Protein AF-A0A7W8XTP5-F1 (afdb_monomer)

Nearest PDB structures (foldseek):
  4rya-assembly1_A  TM=9.814E-01  e=1.336E-26  Allorhizobium ampelinum S4
  5iai-assembly1_A  TM=8.782E-01  e=2.323E-13  Rhizobium rhizogenes K84
  5ci5-assembly2_B  TM=8.187E-01  e=6.631E-12  Pseudothermotoga lettingae TMO
  6jar-assembly1_A  TM=8.725E-01  e=4.176E-09  Thermus thermophilus HB8
  6h0h-assembly2_B  TM=7.147E-01  e=8.392E-06  Bifidobacterium animalis subsp. lactis Bl-04

InterPro domains:
  IPR006059 Bacterial-type extracellular solute-binding protein [PF01547] (3-186)
  IPR050490 Bacterial solute-binding protein 1 [PTHR43649] (13-185)

Radius of gyration: 19.36 Å; Cα contacts (8 Å, |Δi|>4): 309; chains: 1; bounding box: 48×47×51 Å

Mean predicted aligned error: 6.97 Å

Secondary structure (DSSP, 8-state):
----TTHHHHHHHTT-S---S-S-TT--TTSS-HHHHHHHEETTEE----S----EEEEEEHHHHHHTT----SS--HHHHHHHHHHH-BGGGTBEEEE---S-STTTHHHHHHHHHHHTT--SB-TT--B-TTSHHHHHHHHHHHHHHHHHSPTTGGG--HHHHHHHHHHT-EEEEEEETTHHHHHTSTTT-TTTT-EEEEPPPP-

Foldseek 3Di:
DDDDLVVQQVCVVVVVFDFPPPPDPVDPPVPDDPVSQVSQDDPNTGRDDDPDDWDKWKKFFQVLCVVLVHDDDQADEVVVLLVQQLSQADVVVLAFSEEAFQADDCQWNVVVLQVQLVLLVDDQADPVRHGCCVPPSNVVSVVSVVVSCVRRNGPPRNPDGDVNVLLCVQVRSYGMYIDIPVRVVVQCDPPGHPRNPGIDIHHYHRD

Organism: NCBI:txid1650438

pLDDT: mean 86.96, std 15.51, range [35.53, 98.44]

Solvent-accessible surface area (backbone atoms only — not comparable to full-atom values): 11711 Å² total; per-residue (Å²): 140,87,81,52,68,75,49,30,31,59,35,36,75,68,65,77,43,67,70,58,82,76,78,54,91,89,56,69,76,79,78,48,58,63,74,59,49,55,46,18,35,47,97,92,39,34,37,61,83,82,87,74,81,68,57,64,27,39,38,38,39,48,63,62,30,56,75,69,73,50,80,86,59,78,57,43,44,72,67,57,50,50,57,51,13,64,73,50,41,38,72,93,76,55,25,16,9,35,38,63,54,37,14,85,41,76,86,31,21,47,47,55,46,53,58,52,19,45,41,53,72,31,58,68,50,52,96,84,68,47,75,31,75,86,36,70,30,33,51,50,39,52,48,52,55,51,50,47,40,71,74,18,26,58,84,69,38,63,71,22,26,70,67,52,47,50,47,38,42,34,77,62,32,31,40,25,37,63,42,58,58,61,49,62,69,64,49,61,39,88,91,66,33,85,56,64,88,41,73,55,75,29,50,64,49,61,117

Sequence (207 aa):
MTIGGYEAPIWGRKGLLQSIDDLGDDYDYGDLLAPIKSGLTVDGKLYAIPFYTESSFTLYRKDLFDAAGLKMPDQPTYDQIKEFADKLTDKSKEQYGLCLRGKPGWRENMAFLGTMINTYGGRWFDMDWKPQINSEPWKKAIADYVDLRKKDGPPGVTSNGFNENQALFSTGHCAMWIDATSQPAASTTPSRAKCRTRLRSRALRST

Structure (mmCIF, N/CA/C/O backbone):
data_AF-A0A7W8XTP5-F1
#
_entry.id   AF-A0A7W8XTP5-F1
#
loop_
_atom_site.group_PDB
_atom_site.id
_atom_site.type_symbol
_atom_site.label_atom_id
_atom_site.label_alt_id
_atom_site.label_comp_id
_atom_site.label_asym_id
_atom_site.label_entity_id
_atom_site.label_seq_id
_atom_site.pdbx_PDB_ins_code
_atom_site.Cartn_x
_atom_site.Cartn_y
_atom_site.Cartn_z
_atom_site.occupancy
_atom_site.B_iso_or_equiv
_atom_site.auth_seq_id
_atom_site.auth_comp_id
_atom_site.auth_asym_id
_atom_site.auth_atom_id
_atom_site.pdbx_PDB_model_num
ATOM 1 N N . MET A 1 1 ? 22.126 -12.788 -4.472 1.00 69.50 1 MET A N 1
ATOM 2 C CA . MET A 1 1 ? 21.693 -11.371 -4.445 1.00 69.50 1 MET A CA 1
ATOM 3 C C . MET A 1 1 ? 20.306 -11.297 -5.059 1.00 69.50 1 MET A C 1
ATOM 5 O O . MET A 1 1 ? 20.092 -11.973 -6.054 1.00 69.50 1 MET A O 1
ATOM 9 N N . THR A 1 2 ? 19.376 -10.543 -4.474 1.00 82.88 2 THR A N 1
ATOM 10 C CA . THR A 1 2 ? 18.031 -10.321 -5.034 1.00 82.88 2 THR A CA 1
ATOM 11 C C . THR A 1 2 ? 17.887 -8.862 -5.463 1.00 82.88 2 THR A C 1
ATOM 13 O O . THR A 1 2 ? 18.410 -7.965 -4.804 1.00 82.88 2 THR A O 1
ATOM 16 N N . ILE A 1 3 ? 17.200 -8.629 -6.581 1.00 87.75 3 ILE A N 1
ATOM 17 C CA . ILE A 1 3 ? 16.900 -7.298 -7.129 1.00 87.75 3 ILE A CA 1
ATOM 18 C C . ILE A 1 3 ? 15.404 -7.214 -7.435 1.00 87.75 3 ILE A C 1
ATOM 20 O O . ILE A 1 3 ? 14.747 -8.244 -7.582 1.00 87.75 3 ILE A O 1
ATOM 24 N N . GLY A 1 4 ? 14.839 -6.008 -7.481 1.00 86.25 4 GLY A N 1
ATOM 25 C CA . GLY A 1 4 ? 13.430 -5.827 -7.819 1.00 86.25 4 GLY A CA 1
ATOM 26 C C . GLY A 1 4 ? 13.206 -5.685 -9.322 1.00 86.25 4 GLY A C 1
ATOM 27 O O . GLY A 1 4 ? 14.128 -5.390 -10.084 1.00 86.25 4 GLY A O 1
ATOM 28 N N . GLY A 1 5 ? 11.942 -5.810 -9.735 1.00 88.31 5 GLY A N 1
ATOM 29 C CA . GLY A 1 5 ? 11.524 -5.516 -11.110 1.00 88.31 5 GLY A CA 1
ATOM 30 C C . GLY A 1 5 ? 11.706 -4.047 -11.513 1.00 88.31 5 GLY A C 1
ATOM 31 O O . GLY A 1 5 ? 11.697 -3.739 -12.695 1.00 88.31 5 GLY A O 1
ATOM 32 N N . TYR A 1 6 ? 11.914 -3.144 -10.548 1.00 88.88 6 TYR A N 1
ATOM 33 C CA . TYR A 1 6 ? 12.299 -1.759 -10.820 1.00 88.88 6 TYR A CA 1
ATOM 34 C C . TYR A 1 6 ? 13.772 -1.646 -11.247 1.00 88.88 6 TYR A C 1
ATOM 36 O O . TYR A 1 6 ? 14.090 -0.963 -12.217 1.00 88.88 6 TYR A O 1
ATOM 44 N N . GLU A 1 7 ? 14.683 -2.323 -10.543 1.00 92.44 7 GLU A N 1
ATOM 45 C CA . GLU A 1 7 ? 16.122 -2.254 -10.810 1.00 9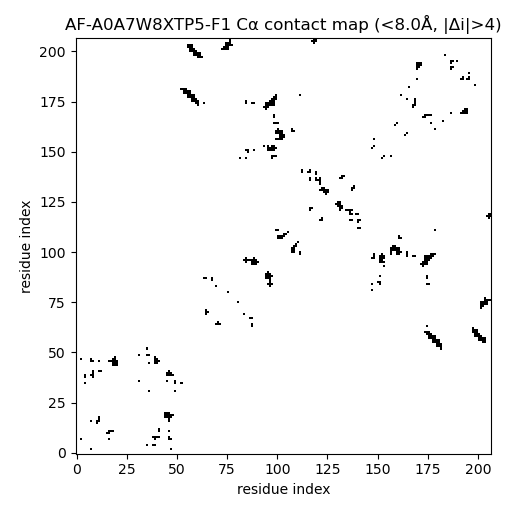2.44 7 GLU A CA 1
ATOM 46 C C . GLU A 1 7 ? 16.532 -3.028 -12.056 1.00 92.44 7 GLU A C 1
ATOM 48 O O . GLU A 1 7 ? 17.329 -2.515 -12.841 1.00 92.44 7 GLU A O 1
ATOM 53 N N . ALA A 1 8 ? 16.005 -4.245 -12.226 1.00 93.31 8 ALA A N 1
ATOM 54 C CA . ALA A 1 8 ? 16.425 -5.175 -13.271 1.00 93.31 8 ALA A CA 1
ATOM 55 C C . ALA A 1 8 ? 16.499 -4.535 -14.672 1.00 93.31 8 ALA A C 1
ATOM 57 O O . ALA A 1 8 ? 17.575 -4.585 -15.276 1.00 93.31 8 ALA A O 1
ATOM 58 N N . PRO A 1 9 ? 15.455 -3.851 -15.184 1.00 93.00 9 PRO A N 1
ATOM 59 C CA . PRO A 1 9 ? 15.530 -3.244 -16.508 1.00 93.00 9 PRO A CA 1
ATOM 60 C C . PRO A 1 9 ? 16.481 -2.038 -16.570 1.00 93.00 9 PRO A C 1
ATOM 62 O O . PRO A 1 9 ? 17.173 -1.833 -17.568 1.00 93.00 9 PRO A O 1
ATOM 65 N N . ILE A 1 10 ? 16.573 -1.237 -15.504 1.00 94.88 10 ILE A N 1
ATOM 66 C CA . ILE A 1 10 ? 17.469 -0.069 -15.465 1.00 94.88 10 ILE A CA 1
ATOM 67 C C . ILE A 1 10 ? 18.930 -0.526 -15.507 1.00 94.88 10 ILE A C 1
ATOM 69 O O . ILE A 1 10 ? 19.746 0.043 -16.233 1.00 94.88 10 ILE A O 1
ATOM 73 N N . TRP A 1 11 ? 19.273 -1.539 -14.715 1.00 95.69 11 TRP A N 1
ATOM 74 C CA . TRP A 1 11 ? 20.631 -2.066 -14.624 1.00 95.69 11 TRP A CA 1
ATOM 75 C C . TRP A 1 11 ? 20.999 -2.890 -15.858 1.00 95.69 11 TRP A C 1
ATOM 77 O O . TRP A 1 11 ? 22.120 -2.749 -16.347 1.00 95.69 11 TRP A O 1
ATOM 87 N N . GLY A 1 12 ? 20.051 -3.653 -16.415 1.00 94.56 12 GLY A N 1
ATOM 88 C CA . GLY A 1 12 ? 20.202 -4.348 -17.695 1.00 94.56 12 GLY A CA 1
ATOM 89 C C . GLY A 1 12 ? 20.537 -3.386 -18.835 1.00 94.56 12 GLY A C 1
ATOM 90 O O . GLY A 1 12 ? 21.551 -3.561 -19.506 1.00 94.56 12 GLY A O 1
ATOM 91 N N . ARG A 1 13 ? 19.785 -2.282 -18.971 1.00 94.56 13 ARG A N 1
ATOM 92 C CA . ARG A 1 13 ? 20.068 -1.232 -19.972 1.00 94.56 13 ARG A CA 1
ATOM 93 C C . ARG A 1 13 ? 21.441 -0.581 -19.793 1.00 94.56 13 ARG A C 1
ATOM 95 O O . ARG A 1 13 ? 22.072 -0.187 -20.767 1.00 94.56 13 ARG A O 1
ATOM 102 N N . LYS A 1 14 ? 21.905 -0.443 -18.548 1.00 95.81 14 LYS A N 1
ATOM 103 C CA . LYS A 1 14 ? 23.228 0.116 -18.226 1.00 95.81 14 LYS A CA 1
ATOM 104 C C . LYS A 1 14 ? 24.376 -0.885 -18.406 1.00 95.81 14 LYS A C 1
ATOM 106 O O . LYS A 1 14 ? 25.519 -0.514 -18.159 1.00 95.81 14 LYS A O 1
ATOM 111 N N . GLY A 1 15 ? 24.094 -2.132 -18.789 1.00 94.75 15 GLY A N 1
ATOM 112 C CA . GLY A 1 15 ? 25.107 -3.181 -18.924 1.00 94.75 15 GLY A CA 1
ATOM 113 C C . GLY A 1 15 ? 25.698 -3.645 -17.590 1.00 94.75 15 GLY A C 1
ATOM 114 O O . GLY A 1 15 ? 26.790 -4.198 -17.565 1.00 94.75 15 GLY A O 1
ATOM 115 N N . LEU A 1 16 ? 24.998 -3.408 -16.475 1.00 95.56 16 LEU A N 1
ATOM 116 C CA . LEU A 1 16 ? 25.447 -3.809 -15.135 1.00 95.56 16 LEU A CA 1
ATOM 117 C C . LEU A 1 16 ? 25.039 -5.245 -14.778 1.00 95.56 16 LEU A C 1
ATOM 119 O O . LEU A 1 16 ? 25.461 -5.762 -13.747 1.00 95.56 16 LEU A O 1
ATOM 123 N N . LEU A 1 17 ? 24.196 -5.868 -15.604 1.00 94.75 17 LEU A N 1
ATOM 124 C CA . LEU A 1 17 ? 23.717 -7.236 -15.442 1.00 94.75 17 LEU A CA 1
ATOM 125 C C . LEU A 1 17 ? 24.049 -8.048 -16.691 1.00 94.75 17 LEU A C 1
ATOM 127 O O . LEU A 1 17 ? 23.931 -7.555 -17.814 1.00 94.75 17 LEU A O 1
ATOM 131 N N . GLN A 1 18 ? 24.421 -9.307 -16.485 1.00 93.38 18 GLN A N 1
ATOM 132 C CA . GLN A 1 18 ? 24.497 -10.284 -17.563 1.00 93.38 18 GLN A CA 1
ATOM 133 C C . GLN A 1 18 ? 23.076 -10.713 -17.953 1.00 93.38 18 GLN A C 1
ATOM 135 O O . GLN A 1 18 ? 22.202 -10.816 -17.091 1.00 93.38 18 GLN A O 1
ATOM 140 N N . SER A 1 19 ? 22.846 -10.946 -19.248 1.00 93.62 19 SER A N 1
ATOM 141 C CA . SER A 1 19 ? 21.618 -11.614 -19.687 1.00 93.62 19 SER A CA 1
ATOM 142 C C . SER A 1 19 ? 21.601 -13.047 -19.157 1.00 93.62 19 SER A C 1
ATOM 144 O O . SER A 1 19 ? 22.640 -13.690 -19.004 1.00 93.62 19 SER A O 1
ATOM 146 N N . ILE A 1 20 ? 20.399 -13.522 -18.876 1.00 91.50 20 ILE A N 1
ATOM 147 C CA . ILE A 1 20 ? 20.111 -14.861 -18.371 1.00 91.50 20 ILE A CA 1
ATOM 148 C C . ILE A 1 20 ? 19.165 -15.607 -19.321 1.00 91.50 20 ILE A C 1
ATOM 150 O O . ILE A 1 20 ? 18.349 -16.420 -18.892 1.00 91.50 20 ILE A O 1
ATOM 154 N N . ASP A 1 21 ? 19.246 -15.301 -20.616 1.00 88.75 21 ASP A N 1
ATOM 155 C CA . ASP A 1 21 ? 18.481 -15.986 -21.667 1.00 88.75 21 ASP A CA 1
ATOM 156 C C . ASP A 1 21 ? 19.005 -17.406 -21.957 1.00 88.75 21 ASP A C 1
ATOM 158 O O . ASP A 1 21 ? 18.416 -18.121 -22.758 1.00 88.75 21 ASP A O 1
ATOM 162 N N . ASP A 1 22 ? 20.096 -17.806 -21.300 1.00 88.12 22 ASP A N 1
ATOM 163 C CA . ASP A 1 22 ? 20.743 -19.108 -21.452 1.00 88.12 22 ASP A CA 1
ATOM 164 C C . ASP A 1 22 ? 21.037 -19.736 -20.078 1.00 88.12 22 ASP A C 1
ATOM 166 O O . ASP A 1 22 ? 22.162 -19.725 -19.578 1.00 88.12 22 ASP A O 1
ATOM 170 N N . LEU A 1 23 ? 19.985 -20.212 -19.410 1.00 88.56 23 LEU A N 1
ATOM 171 C CA . LEU A 1 23 ? 20.076 -20.997 -18.171 1.00 88.56 23 LEU A CA 1
ATOM 172 C C . LEU A 1 23 ? 20.108 -22.511 -18.441 1.00 88.56 23 LEU A C 1
ATOM 174 O O . LEU A 1 23 ? 20.105 -23.294 -17.492 1.00 88.56 23 LEU A O 1
ATOM 178 N N . GLY A 1 24 ? 20.172 -22.910 -19.715 1.00 87.12 24 GLY A N 1
ATOM 179 C CA . GLY A 1 24 ? 20.103 -24.296 -20.169 1.00 87.12 24 GLY A CA 1
ATOM 180 C C . GLY A 1 24 ? 18.682 -24.792 -20.454 1.00 87.12 24 GLY A C 1
ATOM 181 O O . GLY A 1 24 ? 17.688 -24.163 -20.089 1.00 87.12 24 GLY A O 1
ATOM 182 N N . ASP A 1 25 ? 18.612 -25.955 -21.104 1.00 86.25 25 ASP A N 1
ATOM 183 C CA . ASP A 1 25 ? 17.373 -26.549 -21.630 1.00 86.25 25 ASP A CA 1
ATOM 184 C C . ASP A 1 25 ? 16.382 -26.990 -20.540 1.00 86.25 25 ASP A C 1
ATOM 186 O O . ASP A 1 25 ? 15.187 -27.125 -20.800 1.00 86.25 25 ASP A O 1
ATOM 190 N N . ASP A 1 26 ? 16.862 -27.182 -19.309 1.00 89.75 26 ASP A N 1
ATOM 191 C CA . ASP A 1 26 ? 16.033 -27.582 -18.167 1.00 89.75 26 ASP A CA 1
ATOM 192 C C . ASP A 1 26 ? 15.191 -26.421 -17.602 1.00 89.75 26 ASP A C 1
ATOM 194 O O . ASP A 1 26 ? 14.319 -26.638 -16.755 1.00 89.75 26 ASP A O 1
ATOM 198 N N . TYR A 1 27 ? 15.446 -25.179 -18.031 1.00 89.88 27 TYR A N 1
ATOM 199 C CA . TYR A 1 27 ? 14.719 -24.007 -17.554 1.00 89.88 27 TYR A CA 1
ATOM 200 C C . TYR A 1 27 ? 13.573 -23.621 -18.501 1.00 89.88 27 TYR A C 1
ATOM 202 O O . TYR A 1 27 ? 13.786 -23.114 -19.604 1.00 89.88 27 TYR A O 1
ATOM 210 N N . ASP A 1 28 ? 12.329 -23.781 -18.042 1.00 90.94 28 ASP A N 1
ATOM 211 C CA . ASP A 1 28 ? 11.145 -23.404 -18.818 1.00 90.94 28 ASP A CA 1
ATOM 212 C C . ASP A 1 28 ? 10.846 -21.895 -18.721 1.00 90.94 28 ASP A C 1
ATOM 214 O O . ASP A 1 28 ? 10.140 -21.403 -17.837 1.00 90.94 28 ASP A O 1
ATOM 218 N N . TYR A 1 29 ? 11.355 -21.128 -19.685 1.00 88.69 29 TYR A N 1
ATOM 219 C CA . TYR A 1 29 ? 11.045 -19.701 -19.820 1.00 88.69 29 TYR A CA 1
ATOM 220 C C . TYR A 1 29 ? 9.586 -19.402 -20.204 1.00 88.69 29 TYR A C 1
ATOM 222 O O . TYR A 1 29 ? 9.194 -18.225 -20.186 1.00 88.69 29 TYR A O 1
ATOM 230 N N . GLY A 1 30 ? 8.820 -20.406 -20.638 1.00 88.81 30 GLY A N 1
ATOM 231 C CA . GLY A 1 30 ? 7.397 -20.317 -20.963 1.00 88.81 30 GLY A CA 1
ATOM 232 C C . GLY A 1 30 ? 6.501 -20.318 -19.726 1.00 88.81 30 GLY A C 1
ATOM 233 O O . GLY A 1 30 ? 5.432 -19.714 -19.765 1.00 88.81 30 GLY A O 1
ATOM 234 N N . ASP A 1 31 ? 6.971 -20.892 -18.616 1.00 91.25 31 ASP A N 1
ATOM 235 C CA . ASP A 1 31 ? 6.259 -20.911 -17.328 1.00 91.25 31 ASP A CA 1
ATOM 236 C C . ASP A 1 31 ? 6.279 -19.545 -16.608 1.00 91.25 31 ASP A C 1
ATOM 238 O O . ASP A 1 31 ? 5.518 -19.267 -15.679 1.00 91.25 31 ASP A O 1
ATOM 242 N N . LEU A 1 32 ? 7.125 -18.617 -17.064 1.00 90.38 32 LEU A N 1
ATOM 243 C CA . LEU A 1 32 ? 7.151 -17.261 -16.531 1.00 90.38 32 LEU A CA 1
ATOM 244 C C . LEU A 1 32 ? 5.901 -16.471 -16.938 1.00 90.38 32 LEU A C 1
ATOM 246 O O . LEU A 1 32 ? 5.646 -16.239 -18.121 1.00 90.38 32 LEU A O 1
ATOM 250 N N . LEU A 1 33 ? 5.186 -15.929 -15.947 1.00 90.12 33 LEU A N 1
ATOM 251 C CA . LEU A 1 33 ? 4.057 -15.024 -16.179 1.00 90.12 33 LEU A CA 1
ATOM 252 C C . LEU A 1 33 ? 4.460 -13.861 -17.100 1.00 90.12 33 LEU A C 1
ATOM 254 O O . LEU A 1 33 ? 5.359 -13.079 -16.776 1.00 90.12 33 LEU A O 1
ATOM 258 N N . ALA A 1 34 ? 3.750 -13.707 -18.221 1.00 91.81 34 ALA A N 1
ATOM 259 C CA . ALA A 1 34 ? 4.127 -12.778 -19.287 1.00 91.81 34 ALA A CA 1
ATOM 260 C C . ALA A 1 34 ? 4.375 -11.321 -18.827 1.00 91.81 34 ALA A C 1
ATOM 262 O O . ALA A 1 34 ? 5.400 -10.759 -19.222 1.00 91.81 34 ALA A O 1
ATOM 263 N N . PRO A 1 35 ? 3.542 -10.703 -17.958 1.00 89.50 35 PRO A N 1
ATOM 264 C CA . PRO A 1 35 ? 3.800 -9.340 -17.479 1.00 89.50 35 PRO A CA 1
ATOM 265 C C . PRO A 1 35 ? 5.097 -9.223 -16.670 1.00 89.50 35 PRO A C 1
ATOM 267 O O . PRO A 1 35 ? 5.797 -8.217 -16.745 1.00 89.50 35 PRO A O 1
ATOM 270 N N . ILE A 1 36 ? 5.430 -10.269 -15.912 1.00 90.38 36 ILE A N 1
ATOM 271 C CA . ILE A 1 36 ? 6.625 -10.320 -15.070 1.00 90.38 36 ILE A CA 1
ATOM 272 C C . ILE A 1 36 ? 7.854 -10.485 -15.949 1.00 90.38 36 ILE A C 1
ATOM 274 O O . ILE A 1 36 ? 8.785 -9.694 -15.839 1.00 90.38 36 ILE A O 1
ATOM 278 N N . LYS A 1 37 ? 7.824 -11.453 -16.872 1.00 92.19 37 LYS A N 1
ATOM 279 C CA . LYS A 1 37 ? 8.895 -11.664 -17.850 1.00 92.19 37 LYS A CA 1
ATOM 280 C C . LYS A 1 37 ? 9.183 -10.376 -18.620 1.00 92.19 37 LYS A C 1
ATOM 282 O O . LYS A 1 37 ? 10.317 -9.918 -18.632 1.00 92.19 37 LYS A O 1
ATOM 287 N N . SER A 1 38 ? 8.142 -9.732 -19.154 1.00 92.31 38 SER A N 1
ATOM 288 C CA . SER A 1 38 ? 8.279 -8.469 -19.885 1.00 92.31 38 SER A CA 1
ATOM 289 C C . SER A 1 38 ? 8.902 -7.351 -19.046 1.00 92.31 38 SER A C 1
ATOM 291 O O . SER A 1 38 ? 9.669 -6.564 -19.588 1.00 92.31 38 SER A O 1
ATOM 293 N N . GLY A 1 39 ? 8.589 -7.257 -17.750 1.00 91.25 39 GLY A N 1
ATOM 294 C CA . GLY A 1 39 ? 9.168 -6.242 -16.862 1.00 91.25 39 GLY A CA 1
ATOM 295 C C . GLY A 1 39 ? 10.651 -6.462 -16.541 1.00 91.25 39 GLY A C 1
ATOM 296 O O . GLY A 1 39 ? 11.337 -5.527 -16.134 1.00 91.25 39 GLY A O 1
ATOM 297 N N . LEU A 1 40 ? 11.154 -7.683 -16.733 1.00 94.31 40 LEU A N 1
ATOM 298 C CA . LEU A 1 40 ? 12.548 -8.069 -16.495 1.00 94.31 40 LEU A CA 1
ATOM 299 C C . LEU A 1 40 ? 13.370 -8.150 -17.795 1.00 94.31 40 LEU A C 1
ATOM 301 O O . LEU A 1 40 ? 14.576 -8.404 -17.743 1.00 94.31 40 LEU A O 1
ATOM 305 N N . THR A 1 41 ? 12.729 -7.931 -18.946 1.00 93.81 41 THR A N 1
ATOM 306 C CA . THR A 1 41 ? 13.338 -7.967 -20.277 1.00 93.81 41 THR A CA 1
ATOM 307 C C . THR A 1 41 ? 13.618 -6.555 -20.791 1.00 93.81 41 THR A C 1
ATOM 309 O O . THR A 1 41 ? 12.757 -5.679 -20.749 1.00 93.81 41 THR A O 1
ATOM 312 N N . VAL A 1 42 ? 14.817 -6.335 -21.332 1.00 94.69 42 VAL A N 1
ATOM 313 C CA . VAL A 1 42 ? 15.206 -5.089 -22.011 1.00 94.69 42 VAL A CA 1
ATOM 314 C C . VAL A 1 42 ? 15.845 -5.438 -23.342 1.00 94.69 42 VAL A C 1
ATOM 316 O O . VAL A 1 42 ? 16.713 -6.301 -23.398 1.00 94.69 42 VAL A O 1
ATOM 319 N N . ASP A 1 43 ? 15.391 -4.787 -24.414 1.00 92.50 43 ASP A N 1
ATOM 320 C CA . ASP A 1 43 ? 15.903 -4.986 -25.776 1.00 92.50 43 ASP A CA 1
ATOM 321 C C . ASP A 1 43 ? 15.955 -6.473 -26.184 1.00 92.50 43 ASP A C 1
ATOM 323 O O . ASP A 1 43 ? 16.914 -6.955 -26.782 1.00 92.50 43 ASP A O 1
ATOM 327 N N . GLY A 1 44 ? 14.907 -7.217 -25.807 1.00 92.25 44 GLY A N 1
ATOM 328 C CA . GLY A 1 44 ? 14.755 -8.645 -26.096 1.00 92.25 44 GLY A CA 1
ATOM 329 C C . GLY A 1 44 ? 15.534 -9.590 -25.178 1.00 92.25 44 GLY A C 1
ATOM 330 O O . GLY A 1 44 ? 15.398 -10.797 -25.343 1.00 92.25 44 GLY A O 1
ATOM 331 N N . LYS A 1 45 ? 16.300 -9.074 -24.208 1.00 94.81 45 LYS A N 1
ATOM 332 C CA . LYS A 1 45 ? 17.120 -9.875 -23.290 1.00 94.81 45 LYS A CA 1
ATOM 333 C C . LYS A 1 45 ? 16.575 -9.880 -21.871 1.00 94.81 45 LYS A C 1
ATOM 335 O O . LYS A 1 45 ? 16.277 -8.813 -21.328 1.00 94.81 45 LYS A O 1
ATOM 340 N N . LEU A 1 46 ? 16.447 -11.049 -21.254 1.00 94.44 46 LEU A N 1
ATOM 341 C CA . LEU A 1 46 ? 16.044 -11.192 -19.855 1.00 94.44 46 LEU A CA 1
ATOM 342 C C . LEU A 1 46 ? 17.243 -10.953 -18.930 1.00 94.44 46 LEU A C 1
ATOM 344 O O . LEU A 1 46 ? 18.312 -11.526 -19.125 1.00 94.44 46 LEU A O 1
ATOM 348 N N . TYR A 1 47 ? 17.064 -10.122 -17.900 1.00 95.38 47 TYR A N 1
ATOM 349 C CA . TYR A 1 47 ? 18.144 -9.737 -16.975 1.00 95.38 47 TYR A CA 1
ATOM 350 C C . TYR A 1 47 ? 17.945 -10.213 -15.528 1.00 95.38 47 TYR A C 1
ATOM 352 O O . TYR A 1 47 ? 18.817 -10.003 -14.686 1.00 95.38 47 TYR A O 1
ATOM 360 N N . ALA A 1 48 ? 16.809 -10.840 -15.212 1.00 93.62 48 ALA A N 1
ATOM 361 C CA . ALA A 1 48 ? 16.547 -11.424 -13.897 1.00 93.62 48 ALA A CA 1
ATOM 362 C C . ALA A 1 48 ? 15.486 -12.533 -13.961 1.00 93.62 48 ALA A C 1
ATOM 364 O O . ALA A 1 48 ? 14.530 -12.429 -14.730 1.00 93.62 48 ALA A O 1
ATOM 365 N N . ILE A 1 49 ? 15.640 -13.571 -13.131 1.00 91.81 49 ILE A N 1
ATOM 366 C CA . ILE A 1 49 ? 14.611 -14.596 -12.916 1.00 91.81 49 ILE A CA 1
ATOM 367 C C . ILE A 1 49 ? 13.725 -14.175 -11.743 1.00 91.81 49 ILE A C 1
ATOM 369 O O . ILE A 1 49 ? 14.250 -13.840 -10.673 1.00 91.81 49 ILE A O 1
ATOM 373 N N . PRO A 1 50 ? 12.391 -14.191 -11.899 1.00 89.19 50 PRO A N 1
ATOM 374 C CA . PRO A 1 50 ? 11.495 -13.886 -10.798 1.00 89.19 50 PRO A CA 1
ATOM 375 C C . PRO A 1 50 ? 11.525 -15.010 -9.753 1.00 89.19 50 PRO A C 1
ATOM 377 O O . PRO A 1 50 ? 11.055 -16.113 -10.000 1.00 89.19 50 PRO A O 1
ATOM 380 N N . PHE A 1 51 ? 12.047 -14.713 -8.560 1.00 87.44 51 PHE A N 1
ATOM 381 C CA . PHE A 1 51 ? 12.019 -15.643 -7.422 1.00 87.44 51 PHE A CA 1
ATOM 382 C C . PHE A 1 51 ? 10.625 -15.728 -6.775 1.00 87.44 51 PHE A C 1
ATOM 384 O O . PHE A 1 51 ? 10.147 -16.804 -6.432 1.00 87.44 51 PHE A O 1
ATOM 391 N N . TYR A 1 52 ? 9.954 -14.586 -6.629 1.00 84.50 52 TYR A N 1
ATOM 392 C CA . TYR A 1 52 ? 8.527 -14.490 -6.336 1.00 84.50 52 TYR A CA 1
ATOM 393 C C . TYR A 1 52 ? 7.992 -13.184 -6.918 1.00 84.50 52 TYR A C 1
ATOM 395 O O . TYR A 1 52 ? 8.755 -12.278 -7.263 1.00 84.50 52 TYR A O 1
ATOM 403 N N . THR A 1 53 ? 6.671 -13.081 -7.011 1.00 80.19 53 THR A N 1
ATOM 404 C CA . THR A 1 53 ? 5.986 -11.855 -7.418 1.00 80.19 53 THR A CA 1
ATOM 405 C C . THR A 1 53 ? 4.850 -11.567 -6.456 1.00 80.19 53 THR A C 1
ATOM 407 O O . THR A 1 53 ? 4.330 -12.468 -5.795 1.00 80.19 53 THR A O 1
ATOM 410 N N . GLU A 1 54 ? 4.491 -10.298 -6.339 1.00 82.31 54 GLU A N 1
ATOM 411 C CA . GLU A 1 54 ? 3.408 -9.868 -5.473 1.00 82.31 54 GLU A CA 1
ATOM 412 C C . GLU A 1 54 ? 2.587 -8.768 -6.137 1.00 82.31 54 GLU A C 1
ATOM 414 O O . GLU A 1 54 ? 3.078 -7.996 -6.959 1.00 82.31 54 GLU A O 1
ATOM 419 N N . SER A 1 55 ? 1.313 -8.726 -5.769 1.00 83.50 55 SER A N 1
ATOM 420 C CA . SER A 1 55 ? 0.422 -7.594 -5.991 1.00 83.50 55 SER A CA 1
ATOM 421 C C . SER A 1 55 ? 0.042 -7.005 -4.629 1.00 83.50 55 SER A C 1
ATOM 423 O O . SER A 1 55 ? 0.709 -7.277 -3.630 1.00 83.50 55 SER A O 1
ATOM 425 N N . SER A 1 56 ? -1.041 -6.236 -4.553 1.00 82.62 56 SER A N 1
ATOM 426 C CA . SER A 1 56 ? -1.592 -5.737 -3.293 1.00 82.62 56 SER A CA 1
ATOM 427 C C . SER A 1 56 ? -3.044 -6.162 -3.106 1.00 82.62 56 SER A C 1
ATOM 429 O O . SER A 1 56 ? -3.831 -6.208 -4.050 1.00 82.62 56 SER A O 1
ATOM 431 N N . PHE A 1 57 ? -3.407 -6.475 -1.869 1.00 85.88 57 PHE A N 1
ATOM 432 C CA . PHE A 1 57 ? -4.743 -6.928 -1.485 1.00 85.88 57 PHE A CA 1
ATOM 433 C C . PHE A 1 57 ? -5.129 -6.420 -0.089 1.00 85.88 57 PHE A C 1
ATOM 435 O O . PHE A 1 57 ? -4.285 -5.950 0.672 1.00 85.88 57 PHE A O 1
ATOM 442 N N . THR A 1 58 ? -6.403 -6.541 0.270 1.00 89.19 58 THR A N 1
ATOM 443 C CA . THR A 1 58 ? -6.867 -6.334 1.646 1.00 89.19 58 THR A CA 1
ATOM 444 C C . THR A 1 58 ? -6.945 -7.677 2.356 1.00 89.19 58 THR A C 1
ATOM 446 O O . THR A 1 58 ? -7.774 -8.520 2.003 1.00 89.19 58 THR A O 1
ATOM 449 N N . LEU A 1 59 ? -6.115 -7.865 3.378 1.00 90.94 59 LEU A N 1
ATOM 450 C CA . LEU A 1 59 ? -6.258 -8.910 4.388 1.00 90.94 59 LEU A CA 1
ATOM 451 C C . LEU A 1 59 ? -7.204 -8.431 5.482 1.00 90.94 59 LEU A C 1
ATOM 453 O O . LEU A 1 59 ? -7.119 -7.284 5.915 1.00 90.94 59 LEU A O 1
ATOM 457 N N . TYR A 1 60 ? -8.072 -9.316 5.969 1.00 92.81 60 TYR A N 1
ATOM 458 C CA . TYR A 1 60 ? -8.963 -8.989 7.080 1.00 92.81 60 TYR A CA 1
ATOM 459 C C . TYR A 1 60 ? -9.239 -10.179 8.003 1.00 92.81 60 TYR A C 1
ATOM 461 O O . TYR A 1 60 ? -9.152 -11.347 7.605 1.00 92.81 60 TYR A O 1
ATOM 469 N N . ARG A 1 61 ? -9.596 -9.864 9.250 1.00 92.75 61 ARG A N 1
ATOM 470 C CA . ARG A 1 61 ? -10.007 -10.805 10.297 1.00 92.75 61 ARG A CA 1
ATOM 471 C C . ARG A 1 61 ? -11.498 -11.116 10.193 1.00 92.75 61 ARG A C 1
ATOM 473 O O . ARG A 1 61 ? -12.331 -10.336 10.650 1.00 92.75 61 ARG A O 1
ATOM 480 N N . LYS A 1 62 ? -11.836 -12.276 9.616 1.00 90.12 62 LYS A N 1
ATOM 481 C CA . LYS A 1 62 ? -13.238 -12.712 9.447 1.00 90.12 62 LYS A CA 1
ATOM 482 C C . LYS A 1 62 ? -14.033 -12.705 10.749 1.00 90.12 62 LYS A C 1
ATOM 484 O O . LYS A 1 62 ? -15.182 -12.312 10.744 1.00 90.12 62 LYS A O 1
ATOM 489 N N . ASP A 1 63 ? -13.420 -13.088 11.858 1.00 88.25 63 ASP A N 1
ATOM 490 C CA . ASP A 1 63 ? -14.090 -13.131 13.153 1.00 88.25 63 ASP A CA 1
ATOM 491 C C . ASP A 1 63 ? -14.423 -11.772 13.745 1.00 88.25 63 ASP A C 1
ATOM 493 O O . ASP A 1 63 ? -15.469 -11.637 14.369 1.00 88.25 63 ASP A O 1
ATOM 497 N N . LEU A 1 64 ? -13.560 -10.776 13.546 1.00 94.00 64 LEU A N 1
ATOM 498 C CA . LEU A 1 64 ? -13.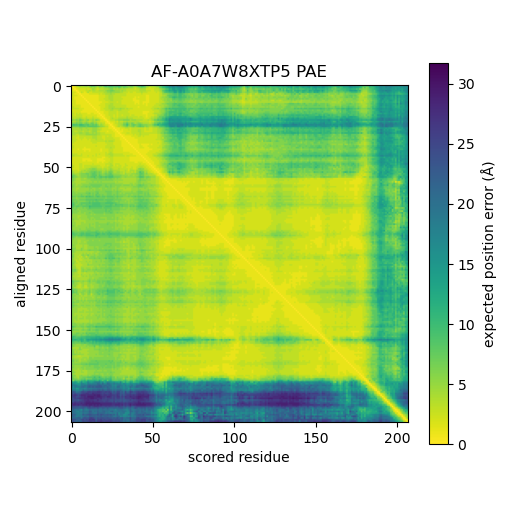877 -9.409 13.949 1.00 94.00 64 LEU A CA 1
ATOM 499 C C . LEU A 1 64 ? -15.007 -8.848 13.080 1.00 94.00 64 LEU A C 1
ATOM 501 O O . LEU A 1 64 ? -15.910 -8.197 13.595 1.00 94.00 64 LEU A O 1
ATOM 505 N N . PHE A 1 65 ? -15.000 -9.173 11.784 1.00 95.69 65 PHE A N 1
ATOM 506 C CA . PHE A 1 65 ? -16.098 -8.840 10.879 1.00 95.69 65 PHE A CA 1
ATOM 507 C C . PHE A 1 65 ? -17.410 -9.511 11.304 1.00 95.69 65 PHE A C 1
ATOM 509 O O . PHE A 1 65 ? -18.405 -8.817 11.478 1.00 95.69 65 PHE A O 1
ATOM 516 N N . ASP A 1 66 ? -17.407 -10.824 11.539 1.00 94.50 66 ASP A N 1
ATOM 517 C CA . ASP A 1 66 ? -18.593 -11.587 11.938 1.00 94.50 66 ASP A CA 1
ATOM 518 C C . ASP A 1 66 ? -19.151 -11.088 13.283 1.00 94.50 66 ASP A C 1
ATOM 520 O O . ASP A 1 66 ? -20.356 -10.871 13.405 1.00 94.50 66 ASP A O 1
ATOM 524 N N . ALA A 1 67 ? -18.284 -10.830 14.272 1.00 94.31 67 ALA A N 1
ATOM 525 C CA . ALA A 1 67 ? -18.681 -10.292 15.576 1.00 94.31 67 ALA A CA 1
ATOM 526 C C . ALA A 1 67 ? -19.287 -8.881 15.485 1.00 94.31 67 ALA A C 1
ATOM 528 O O . ALA A 1 67 ? -20.172 -8.542 16.266 1.00 94.31 67 ALA A O 1
ATOM 529 N N . ALA A 1 68 ? -18.835 -8.072 14.524 1.00 96.25 68 ALA A N 1
ATOM 530 C CA . ALA A 1 68 ? -19.369 -6.740 14.251 1.00 96.25 68 ALA A CA 1
ATOM 531 C C . ALA A 1 68 ? -20.536 -6.739 13.240 1.00 96.25 68 ALA A C 1
ATOM 533 O O . ALA A 1 68 ? -21.036 -5.671 12.885 1.00 96.25 68 ALA A O 1
ATOM 534 N N . GLY A 1 69 ? -20.963 -7.907 12.739 1.00 96.69 69 GLY A N 1
ATOM 535 C CA . GLY A 1 69 ? -22.003 -8.018 11.710 1.00 96.69 69 GLY A CA 1
ATOM 536 C C . GLY A 1 69 ? -21.607 -7.426 10.348 1.00 96.69 69 GLY A C 1
ATOM 537 O O . GLY A 1 69 ? -22.474 -7.044 9.562 1.00 96.69 69 GLY A O 1
ATOM 538 N N . LEU A 1 70 ? -20.308 -7.321 10.063 1.00 96.56 70 LEU A N 1
ATOM 539 C CA . LEU A 1 70 ? -19.754 -6.751 8.835 1.00 96.56 70 LEU A CA 1
ATOM 540 C C . LEU A 1 70 ? -19.498 -7.823 7.775 1.00 96.56 70 LEU A C 1
ATOM 542 O O . LEU A 1 70 ? -19.137 -8.959 8.073 1.00 96.56 70 LEU A O 1
ATOM 546 N N . LYS A 1 71 ? -19.607 -7.437 6.501 1.00 95.00 71 LYS A N 1
ATOM 547 C CA . LYS A 1 71 ? -19.247 -8.283 5.356 1.00 95.00 71 LYS A CA 1
ATOM 548 C C . LYS A 1 71 ? -18.303 -7.531 4.427 1.00 95.00 71 LYS A C 1
ATOM 550 O O . LYS A 1 71 ? -18.653 -6.473 3.917 1.00 95.00 71 LYS A O 1
ATOM 555 N N . MET A 1 72 ? -17.125 -8.107 4.187 1.00 92.56 72 MET A N 1
ATOM 556 C CA . MET A 1 72 ? -16.169 -7.580 3.213 1.00 92.56 72 MET A CA 1
ATOM 557 C C . MET A 1 72 ? -16.653 -7.903 1.785 1.00 92.56 72 MET A C 1
ATOM 559 O O . MET A 1 72 ? -16.795 -9.092 1.469 1.00 92.56 72 MET A O 1
ATOM 563 N N . PRO A 1 73 ? -16.891 -6.902 0.917 1.00 92.81 73 PRO A N 1
ATOM 564 C CA . PRO A 1 73 ? -17.246 -7.140 -0.480 1.00 92.81 73 PRO A CA 1
ATOM 565 C C . PRO A 1 73 ? -16.071 -7.741 -1.265 1.00 92.81 73 PRO A C 1
ATOM 567 O O . PRO A 1 73 ? -14.924 -7.719 -0.819 1.00 92.81 73 PRO A O 1
ATOM 570 N N . ASP A 1 74 ? -16.343 -8.274 -2.458 1.00 87.31 74 ASP A N 1
ATOM 571 C CA . ASP A 1 74 ? -15.302 -8.873 -3.306 1.00 87.31 74 ASP A CA 1
ATOM 572 C C . ASP A 1 74 ? -14.246 -7.857 -3.767 1.00 87.31 74 ASP A C 1
ATOM 574 O O . ASP A 1 74 ? -13.092 -8.223 -3.991 1.00 87.31 74 ASP A O 1
ATOM 578 N N . GLN A 1 75 ? -14.644 -6.590 -3.896 1.00 85.56 75 GLN A N 1
ATOM 579 C CA . GLN A 1 75 ? -13.817 -5.480 -4.364 1.00 85.56 75 GLN A CA 1
ATOM 580 C C . GLN A 1 75 ? -14.116 -4.235 -3.511 1.00 85.56 75 GLN A C 1
ATOM 582 O O . GLN A 1 75 ? -14.939 -3.413 -3.915 1.00 85.56 75 GLN A O 1
ATOM 587 N N . PRO A 1 76 ? -13.529 -4.119 -2.304 1.00 90.38 76 PRO A N 1
ATOM 588 C CA . PRO A 1 76 ? -13.810 -3.004 -1.405 1.00 90.38 76 PRO A CA 1
ATOM 589 C C . PRO A 1 76 ? -13.247 -1.682 -1.931 1.00 90.38 76 PRO A C 1
ATOM 591 O O . PRO A 1 76 ? -12.163 -1.649 -2.522 1.00 90.38 76 PRO A O 1
ATOM 594 N N . THR A 1 77 ? -13.964 -0.590 -1.662 1.00 91.00 77 THR A N 1
ATOM 595 C CA . THR A 1 77 ? -13.464 0.782 -1.840 1.00 91.00 77 THR A CA 1
ATOM 596 C C . THR A 1 77 ? -12.722 1.252 -0.589 1.00 91.00 77 THR A C 1
ATOM 598 O O . THR A 1 77 ? -12.935 0.729 0.507 1.00 91.00 77 THR A O 1
ATOM 601 N N . TYR A 1 78 ? -11.871 2.275 -0.716 1.00 90.75 78 TYR A N 1
ATOM 602 C CA . TYR A 1 78 ? -11.211 2.870 0.451 1.00 90.75 78 TYR A CA 1
ATOM 603 C C . TYR A 1 78 ? -12.205 3.448 1.465 1.00 90.75 78 TYR A C 1
ATOM 605 O O . TYR A 1 78 ? -11.932 3.384 2.659 1.00 90.75 78 TYR A O 1
ATOM 613 N N . ASP A 1 79 ? -13.363 3.941 1.026 1.00 92.50 79 ASP A N 1
ATOM 614 C CA . ASP A 1 79 ? -14.392 4.443 1.940 1.00 92.50 79 ASP A CA 1
ATOM 615 C C . ASP A 1 79 ? -15.019 3.315 2.766 1.00 92.50 79 ASP A C 1
ATOM 617 O O . ASP A 1 79 ? -15.137 3.438 3.982 1.00 92.50 79 ASP A O 1
ATOM 621 N N . GLN A 1 80 ? -15.286 2.157 2.155 1.00 95.12 80 GLN A N 1
ATOM 622 C CA . GLN A 1 80 ? -15.714 0.969 2.902 1.00 95.12 80 GLN A CA 1
ATOM 623 C C . GLN A 1 80 ? -14.635 0.500 3.883 1.00 95.12 80 GLN A C 1
ATOM 625 O O . GLN A 1 80 ? -14.946 0.129 5.011 1.00 95.12 80 GLN A O 1
ATOM 630 N N . ILE A 1 81 ? -13.357 0.548 3.485 1.00 95.38 81 ILE A N 1
ATOM 631 C CA . ILE A 1 81 ? -12.250 0.234 4.396 1.00 95.38 81 ILE A CA 1
ATOM 632 C C . ILE A 1 81 ? -12.220 1.203 5.584 1.00 95.38 81 ILE A C 1
ATOM 634 O O . ILE A 1 81 ? -12.033 0.738 6.705 1.00 95.38 81 ILE A O 1
ATOM 638 N N . LYS A 1 82 ? -12.435 2.509 5.380 1.00 95.44 82 LYS A N 1
ATOM 639 C CA . LYS A 1 82 ? -12.528 3.492 6.477 1.00 95.44 82 LYS A CA 1
ATOM 640 C C . LYS A 1 82 ? -13.662 3.143 7.438 1.00 95.44 82 LYS A C 1
ATOM 642 O O . LYS A 1 82 ? -13.431 3.034 8.637 1.00 95.44 82 LYS A O 1
ATOM 647 N N . GLU A 1 83 ? -14.857 2.874 6.918 1.00 97.50 83 GLU A N 1
ATOM 648 C CA . GLU A 1 83 ? -16.014 2.506 7.745 1.00 97.50 83 GLU A CA 1
ATOM 649 C C . GLU A 1 83 ? -15.791 1.216 8.544 1.00 97.50 83 GLU A C 1
ATOM 651 O O . GLU A 1 83 ? -16.205 1.105 9.701 1.00 97.50 83 GLU A O 1
ATOM 656 N N . PHE A 1 84 ? -15.155 0.214 7.935 1.00 98.12 84 PHE A N 1
ATOM 657 C CA . PHE A 1 84 ? -14.819 -1.024 8.630 1.00 98.12 84 PHE A CA 1
ATOM 658 C C . PHE A 1 84 ? -13.729 -0.799 9.676 1.00 98.12 84 PHE A C 1
ATOM 660 O O . PHE A 1 84 ? -13.815 -1.379 10.754 1.00 98.12 84 PHE A O 1
ATOM 667 N N . ALA A 1 85 ? -12.729 0.036 9.388 1.00 98.06 85 ALA A N 1
ATOM 668 C CA . ALA A 1 85 ? -11.654 0.342 10.324 1.00 98.06 85 ALA A CA 1
ATOM 669 C C . ALA A 1 85 ? -12.229 1.005 11.579 1.00 98.06 85 ALA A C 1
ATOM 671 O O . ALA A 1 85 ? -12.030 0.484 12.673 1.00 98.06 85 ALA A O 1
ATOM 672 N N . ASP A 1 86 ? -13.057 2.034 11.396 1.00 97.81 86 ASP A N 1
ATOM 673 C CA . ASP A 1 86 ? -13.750 2.751 12.469 1.00 97.81 86 ASP A CA 1
ATOM 674 C C . ASP A 1 86 ? -14.511 1.814 13.415 1.00 97.81 86 ASP A C 1
ATOM 676 O O . ASP A 1 86 ? -14.440 1.942 14.636 1.00 97.81 86 ASP A O 1
ATOM 680 N N . LYS A 1 87 ? -15.258 0.856 12.852 1.00 98.12 87 LYS A N 1
ATOM 681 C CA . LYS A 1 87 ? -16.079 -0.089 13.628 1.00 98.12 87 LYS A CA 1
ATOM 682 C C . LYS A 1 87 ? -15.262 -1.168 14.330 1.00 98.12 87 LYS A C 1
ATOM 684 O O . LYS A 1 87 ? -15.744 -1.762 15.291 1.00 98.12 87 LYS A O 1
ATOM 689 N N . LEU A 1 88 ? -14.072 -1.468 13.820 1.00 97.75 88 LEU A N 1
ATOM 690 C CA . LEU A 1 88 ? -13.222 -2.548 14.313 1.00 97.75 88 LEU A CA 1
ATOM 691 C C . LEU A 1 88 ? -12.071 -2.048 15.187 1.00 97.75 88 LEU A C 1
ATOM 693 O O . LEU A 1 88 ? -11.353 -2.870 15.754 1.00 97.75 88 LEU A O 1
ATOM 697 N N . THR A 1 89 ? -11.888 -0.739 15.333 1.00 98.44 89 THR A N 1
ATOM 698 C CA . THR A 1 89 ? -10.908 -0.170 16.257 1.00 98.44 89 THR A CA 1
ATOM 699 C C . THR A 1 89 ? -11.403 -0.252 17.701 1.00 98.44 89 THR A C 1
ATOM 701 O O . THR A 1 89 ? -12.434 0.304 18.063 1.00 98.44 89 THR A O 1
ATOM 704 N N . ASP A 1 90 ? -10.608 -0.886 18.559 1.00 97.38 90 ASP A N 1
ATOM 705 C CA . ASP A 1 90 ? -10.747 -0.866 20.015 1.00 97.38 90 ASP A CA 1
ATOM 706 C C . ASP A 1 90 ? -9.348 -0.729 20.637 1.00 97.38 90 ASP A C 1
ATOM 708 O O . ASP A 1 90 ? -8.687 -1.705 21.006 1.00 97.38 90 ASP A O 1
ATOM 712 N N . LYS A 1 91 ? -8.877 0.521 20.744 1.00 95.12 91 LYS A N 1
ATOM 713 C CA . LYS A 1 91 ? -7.537 0.835 21.270 1.00 95.12 91 LYS A CA 1
ATOM 714 C C . LYS A 1 91 ? -7.345 0.406 22.729 1.00 95.12 91 LYS A C 1
ATOM 716 O O . LYS A 1 91 ? -6.206 0.203 23.133 1.00 95.12 91 LYS A O 1
ATOM 721 N N . SER A 1 92 ? -8.421 0.220 23.502 1.00 95.62 92 SER A N 1
ATOM 722 C CA . SER A 1 92 ? -8.336 -0.264 24.891 1.00 95.62 92 SER A CA 1
ATOM 723 C C . SER A 1 92 ? -7.882 -1.725 24.984 1.00 95.62 92 SER A C 1
ATOM 725 O O . SER A 1 92 ? -7.312 -2.133 25.993 1.00 95.62 92 SER A O 1
ATOM 727 N N . LYS A 1 93 ? -8.094 -2.495 23.910 1.00 95.38 93 LYS A N 1
ATOM 728 C CA . LYS A 1 93 ? -7.646 -3.886 23.758 1.00 95.38 93 LYS A CA 1
ATOM 729 C C . LYS A 1 93 ? -6.460 -4.023 22.807 1.00 95.38 93 LYS A C 1
ATOM 731 O O . LYS A 1 93 ? -6.177 -5.127 22.348 1.00 95.38 93 LYS A O 1
ATOM 736 N N . GLU A 1 94 ? -5.821 -2.906 22.457 1.00 95.81 94 GLU A N 1
ATOM 737 C CA . GLU A 1 94 ? -4.785 -2.855 21.423 1.00 95.81 94 GLU A CA 1
ATOM 738 C C . GLU A 1 94 ? -5.252 -3.484 20.095 1.00 95.81 94 GLU A C 1
ATOM 740 O O . GLU A 1 94 ? -4.486 -4.160 19.410 1.00 95.81 94 GLU A O 1
ATOM 745 N N . GLN A 1 95 ? -6.530 -3.296 19.746 1.00 96.69 95 GLN A N 1
ATOM 746 C CA . GLN A 1 95 ? -7.111 -3.727 18.479 1.00 96.69 95 GLN A CA 1
ATOM 747 C C . GLN A 1 95 ? -7.232 -2.518 17.550 1.00 96.69 95 GLN A C 1
ATOM 749 O O . GLN A 1 95 ? -7.995 -1.587 17.801 1.00 96.69 95 GLN A O 1
ATOM 754 N N . TYR A 1 96 ? -6.483 -2.540 16.458 1.00 97.69 96 TYR A N 1
ATOM 755 C CA . TYR A 1 96 ? -6.420 -1.470 15.470 1.00 97.69 96 TYR A CA 1
ATOM 756 C C . TYR A 1 96 ? -7.218 -1.877 14.231 1.00 97.69 96 TYR A C 1
ATOM 758 O O . TYR A 1 96 ? -7.012 -2.966 13.683 1.00 97.69 96 TYR A O 1
ATOM 766 N N . GLY A 1 97 ? -8.142 -1.022 13.792 1.00 97.00 97 GLY A N 1
ATOM 767 C CA . GLY A 1 97 ? -9.016 -1.294 12.653 1.00 97.00 97 GLY A CA 1
ATOM 768 C C . GLY A 1 97 ? -8.251 -1.468 11.341 1.00 97.00 97 GLY A C 1
ATOM 769 O O . GLY A 1 97 ? -8.617 -2.316 10.525 1.00 97.00 97 GLY A O 1
ATOM 770 N N . LEU A 1 98 ? -7.159 -0.718 11.154 1.00 96.75 98 LEU A N 1
ATOM 771 C CA . LEU A 1 98 ? -6.359 -0.750 9.931 1.00 96.75 98 LEU A CA 1
ATOM 772 C C . LEU A 1 98 ? -4.873 -0.508 10.209 1.00 96.75 98 LEU A C 1
ATOM 774 O O . LEU A 1 98 ? -4.497 0.511 10.781 1.00 96.75 98 LEU A O 1
ATOM 778 N N . CYS A 1 99 ? -4.005 -1.389 9.718 1.00 95.12 99 CYS A N 1
ATOM 779 C CA . CYS A 1 99 ? -2.555 -1.196 9.780 1.00 95.12 99 CYS A CA 1
ATOM 780 C C . CYS A 1 99 ? -2.008 -0.976 8.374 1.00 95.12 99 CYS A C 1
ATOM 782 O O . CYS A 1 99 ? -2.341 -1.723 7.459 1.00 95.12 99 CYS A O 1
ATOM 784 N N . LEU A 1 100 ? -1.198 0.067 8.193 1.00 95.06 100 LEU A N 1
ATOM 785 C CA . LEU A 1 100 ? -0.628 0.473 6.907 1.00 95.06 100 LEU A CA 1
ATOM 786 C C . LEU A 1 100 ? 0.854 0.796 7.091 1.00 95.06 100 LEU A C 1
ATOM 788 O O . LEU A 1 100 ? 1.274 1.241 8.165 1.00 95.06 100 LEU A O 1
ATOM 792 N N . ARG A 1 101 ? 1.647 0.649 6.026 1.00 95.12 101 ARG A N 1
ATOM 793 C CA . ARG A 1 101 ? 3.060 1.048 6.046 1.00 95.12 101 ARG A CA 1
ATOM 794 C C . ARG A 1 101 ? 3.184 2.543 6.330 1.00 95.12 101 ARG A C 1
ATOM 796 O O . ARG A 1 101 ? 2.542 3.360 5.669 1.00 95.12 101 ARG A O 1
ATOM 803 N N . GLY A 1 102 ? 4.018 2.907 7.298 1.00 94.44 102 GLY A N 1
ATOM 804 C CA . GLY A 1 102 ? 4.336 4.292 7.654 1.00 94.44 102 GLY A CA 1
ATOM 805 C C . GLY A 1 102 ? 5.825 4.595 7.744 1.00 94.44 102 GLY A C 1
ATOM 806 O O . GLY A 1 102 ? 6.186 5.773 7.753 1.00 94.44 102 GLY A O 1
ATOM 807 N N . LYS A 1 103 ? 6.676 3.564 7.746 1.00 95.19 103 LYS A N 1
ATOM 808 C CA . LYS A 1 103 ? 8.131 3.700 7.698 1.00 95.19 103 LYS A CA 1
ATOM 809 C C . LYS A 1 103 ? 8.581 4.472 6.449 1.00 95.19 103 LYS A C 1
ATOM 811 O O . LYS A 1 103 ? 8.229 4.058 5.344 1.00 95.19 103 LYS A O 1
ATOM 816 N N . PRO A 1 104 ? 9.334 5.582 6.587 1.00 94.56 104 PRO A N 1
ATOM 817 C CA . PRO A 1 104 ? 9.832 6.331 5.440 1.00 94.56 104 PRO A CA 1
ATOM 818 C C . PRO A 1 104 ? 10.760 5.482 4.572 1.00 94.56 104 PRO A C 1
ATOM 820 O O . PRO A 1 104 ? 11.766 4.954 5.044 1.00 94.56 104 PRO A O 1
ATOM 823 N N . GLY A 1 105 ? 10.437 5.368 3.289 1.00 93.12 105 GLY A N 1
ATOM 824 C CA . GLY A 1 105 ? 11.272 4.668 2.324 1.00 93.12 105 GLY A CA 1
ATOM 825 C C . GLY A 1 105 ? 10.548 4.449 1.007 1.00 93.12 105 GLY A C 1
ATOM 826 O O . GLY A 1 105 ? 9.339 4.223 0.974 1.00 93.12 105 GLY A O 1
ATOM 827 N N . TRP A 1 106 ? 11.296 4.476 -0.095 1.00 89.75 106 TRP A N 1
ATOM 828 C CA . TRP A 1 106 ? 10.714 4.326 -1.429 1.00 89.75 106 TRP A CA 1
ATOM 829 C C . TRP A 1 106 ? 10.024 2.958 -1.625 1.00 89.75 106 TRP A C 1
ATOM 831 O O . TRP A 1 106 ? 8.991 2.888 -2.282 1.00 89.75 106 TRP A O 1
ATOM 841 N N . ARG A 1 107 ? 10.540 1.895 -0.981 1.00 86.75 107 ARG A N 1
ATOM 842 C CA . ARG A 1 107 ? 9.923 0.550 -0.907 1.00 86.75 107 ARG A CA 1
ATOM 843 C C . ARG A 1 107 ? 8.968 0.350 0.274 1.00 86.75 107 ARG A C 1
ATOM 845 O O . ARG A 1 107 ? 8.411 -0.731 0.423 1.00 86.75 107 ARG A O 1
ATOM 852 N N . GLU A 1 108 ? 8.821 1.343 1.143 1.00 91.81 108 GLU A N 1
ATOM 853 C CA . GLU A 1 108 ? 8.053 1.236 2.386 1.00 91.81 108 GLU A CA 1
ATOM 854 C C . GLU A 1 108 ? 6.751 2.031 2.255 1.00 91.81 108 GLU A C 1
ATOM 856 O O . GLU A 1 108 ? 5.876 1.648 1.474 1.00 91.81 108 GLU A O 1
ATOM 861 N N . ASN A 1 109 ? 6.604 3.147 2.973 1.00 93.25 109 ASN A N 1
ATOM 862 C CA . ASN A 1 109 ? 5.403 3.973 2.903 1.00 93.25 109 ASN A CA 1
ATOM 863 C C . ASN A 1 109 ? 5.095 4.457 1.480 1.00 93.25 109 ASN A C 1
ATOM 865 O O . ASN A 1 109 ? 3.924 4.511 1.120 1.00 93.25 109 ASN A O 1
ATOM 869 N N . MET A 1 110 ? 6.104 4.777 0.663 1.00 94.19 110 MET A N 1
ATOM 870 C CA . MET A 1 110 ? 5.875 5.300 -0.688 1.00 94.19 110 MET A CA 1
ATOM 871 C C . MET A 1 110 ? 5.391 4.234 -1.670 1.00 94.19 110 MET A C 1
ATOM 873 O O . MET A 1 110 ? 4.645 4.575 -2.586 1.00 94.19 110 MET A O 1
ATOM 877 N N . ALA A 1 111 ? 5.737 2.960 -1.462 1.00 91.44 111 ALA A N 1
ATOM 878 C CA . ALA A 1 11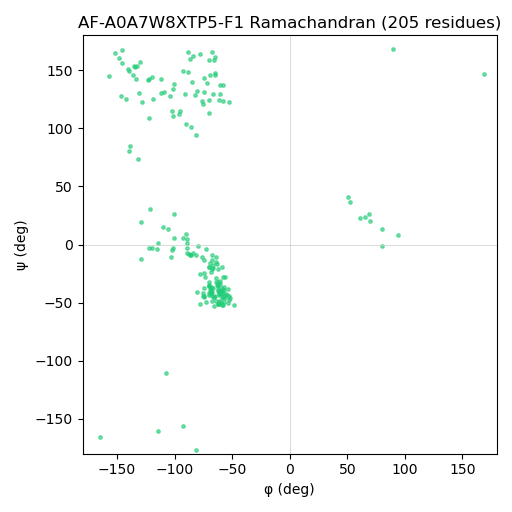1 ? 5.191 1.864 -2.260 1.00 91.44 111 ALA A CA 1
ATOM 879 C C . ALA A 1 111 ? 3.680 1.714 -2.013 1.00 91.44 111 ALA A C 1
ATOM 881 O O . ALA A 1 111 ? 2.896 1.646 -2.960 1.00 91.44 111 ALA A O 1
ATOM 882 N N . PHE A 1 112 ? 3.257 1.765 -0.745 1.00 92.88 112 PHE A N 1
ATOM 883 C CA . PHE A 1 112 ? 1.837 1.780 -0.390 1.00 92.88 112 PHE A CA 1
ATOM 884 C C . PHE A 1 112 ? 1.142 3.062 -0.878 1.00 92.88 112 PHE A C 1
ATOM 886 O O . PHE A 1 112 ? 0.152 2.990 -1.603 1.00 92.88 112 PHE A O 1
ATOM 893 N N . LEU A 1 113 ? 1.681 4.237 -0.539 1.00 94.19 113 LEU A N 1
ATOM 894 C CA . LEU A 1 113 ? 1.084 5.526 -0.889 1.00 94.19 113 LEU A CA 1
ATOM 895 C C . LEU A 1 113 ? 0.937 5.705 -2.395 1.00 94.19 113 LEU A C 1
ATOM 897 O O . LEU A 1 113 ? -0.099 6.191 -2.825 1.00 94.19 113 LEU A O 1
ATOM 901 N N . GLY A 1 114 ? 1.917 5.288 -3.199 1.00 93.12 114 GLY A N 1
ATOM 902 C CA . GLY A 1 114 ? 1.820 5.372 -4.656 1.00 93.12 114 GLY A CA 1
ATOM 903 C C . GLY A 1 114 ? 0.608 4.614 -5.201 1.00 93.12 114 GLY A C 1
ATOM 904 O O . GLY A 1 114 ? -0.140 5.158 -6.009 1.00 93.12 114 GLY A O 1
ATOM 905 N N . THR A 1 115 ? 0.366 3.390 -4.719 1.00 91.44 115 THR A N 1
ATOM 906 C CA . THR A 1 115 ? -0.811 2.610 -5.141 1.00 91.44 115 THR A CA 1
ATOM 907 C C . THR A 1 115 ? -2.117 3.226 -4.649 1.00 91.44 115 THR A C 1
ATOM 909 O O . THR A 1 115 ? -3.058 3.324 -5.431 1.00 91.44 115 THR A O 1
ATOM 912 N N . MET A 1 116 ? -2.158 3.723 -3.409 1.00 93.62 116 MET A N 1
ATOM 913 C CA . MET A 1 116 ? -3.317 4.446 -2.882 1.00 93.62 116 MET A CA 1
ATOM 914 C C . MET A 1 116 ? -3.598 5.710 -3.700 1.00 93.62 116 MET A C 1
ATOM 916 O O . MET A 1 116 ? -4.711 5.904 -4.150 1.00 93.62 116 MET A O 1
ATOM 920 N N . ILE A 1 117 ? -2.602 6.545 -3.983 1.00 95.69 117 ILE A N 1
ATOM 921 C CA . ILE A 1 117 ? -2.766 7.776 -4.774 1.00 95.69 117 ILE A CA 1
ATOM 922 C C . ILE A 1 117 ? -3.353 7.481 -6.160 1.00 95.69 117 ILE A C 1
ATOM 924 O O . ILE A 1 117 ? -4.219 8.223 -6.627 1.00 95.69 117 ILE A O 1
ATOM 928 N N . ASN A 1 118 ? -2.942 6.381 -6.797 1.00 93.50 118 ASN A N 1
ATOM 929 C CA . ASN A 1 118 ? -3.490 5.973 -8.090 1.00 93.50 118 ASN A CA 1
ATOM 930 C C . ASN A 1 118 ? -4.999 5.670 -8.013 1.00 93.50 118 ASN A C 1
ATOM 932 O O . ASN A 1 118 ? -5.722 5.994 -8.953 1.00 93.50 118 ASN A O 1
ATOM 936 N N . THR A 1 119 ? -5.508 5.110 -6.905 1.00 91.25 119 THR A N 1
ATOM 937 C CA . THR A 1 119 ? -6.956 4.841 -6.753 1.00 91.25 119 THR A CA 1
ATOM 938 C C . THR A 1 119 ? -7.793 6.109 -6.586 1.00 91.25 119 THR A C 1
ATOM 940 O O . THR A 1 119 ? -8.994 6.075 -6.858 1.00 91.25 119 THR A O 1
ATOM 943 N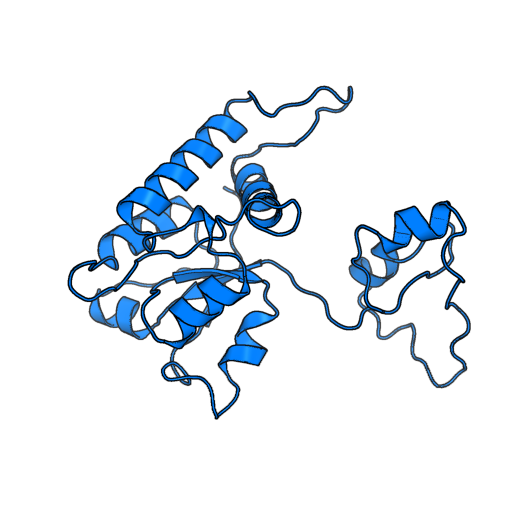 N . TYR A 1 120 ? -7.156 7.223 -6.207 1.00 93.88 120 TYR A N 1
ATOM 944 C CA . TYR A 1 120 ? -7.739 8.569 -6.152 1.00 93.88 120 TYR A CA 1
ATOM 945 C C . TYR A 1 120 ? -7.590 9.320 -7.491 1.00 93.88 120 TYR A C 1
ATOM 947 O O . TYR A 1 120 ? -7.933 10.499 -7.579 1.00 93.88 120 TYR A O 1
ATOM 955 N N . GLY A 1 121 ? -7.057 8.668 -8.534 1.00 94.75 121 GLY A N 1
ATOM 956 C CA . GLY A 1 121 ? -6.799 9.270 -9.848 1.00 94.75 121 GLY A CA 1
ATOM 957 C C . GLY A 1 121 ? -5.519 10.111 -9.912 1.00 94.75 121 GLY A C 1
ATOM 958 O O . GLY A 1 121 ? -5.319 10.881 -10.856 1.00 94.75 121 GLY A O 1
ATOM 959 N N . GLY A 1 122 ? -4.656 10.001 -8.901 1.00 95.75 122 GLY A N 1
ATOM 960 C CA . GLY A 1 122 ? -3.373 10.686 -8.855 1.00 95.75 122 GLY A CA 1
ATOM 961 C C . GLY A 1 122 ? -2.313 10.012 -9.720 1.00 95.75 122 GLY A C 1
ATOM 962 O O . GLY A 1 122 ? -2.437 8.866 -10.139 1.00 95.75 122 GLY A O 1
ATOM 963 N N . ARG A 1 123 ? -1.245 10.760 -9.992 1.00 96.50 123 ARG A N 1
ATOM 964 C CA . ARG A 1 123 ? -0.064 10.305 -10.737 1.00 96.50 123 ARG A CA 1
ATOM 965 C C . ARG A 1 123 ? 1.169 11.029 -10.211 1.00 96.50 123 ARG A C 1
ATOM 967 O O . ARG A 1 123 ? 1.029 12.077 -9.591 1.00 96.50 123 ARG A O 1
ATOM 974 N N . TRP A 1 124 ? 2.367 10.508 -10.449 1.00 95.88 124 TRP A N 1
ATOM 975 C CA . TRP A 1 124 ? 3.605 11.178 -10.022 1.00 95.88 124 TRP A CA 1
ATOM 976 C C . TRP A 1 124 ? 3.958 12.380 -10.899 1.00 95.88 124 TRP A C 1
ATOM 978 O O . TRP A 1 124 ? 4.288 13.448 -10.384 1.00 95.88 124 TRP A O 1
ATOM 988 N N . PHE A 1 125 ? 3.836 12.207 -12.213 1.00 97.44 125 PHE A N 1
ATOM 989 C CA . PHE A 1 125 ? 4.145 13.209 -13.227 1.00 97.44 125 PHE A CA 1
ATOM 990 C C . PHE A 1 125 ? 3.023 13.261 -14.267 1.00 97.44 125 PHE A C 1
ATOM 992 O O . PHE A 1 125 ? 2.321 12.267 -14.477 1.00 97.44 125 PHE A O 1
ATOM 999 N N . ASP A 1 126 ? 2.835 14.414 -14.901 1.00 95.62 126 ASP A N 1
ATOM 1000 C CA . ASP A 1 126 ? 2.070 14.502 -16.146 1.00 95.62 126 ASP A CA 1
ATOM 1001 C C . ASP A 1 126 ? 2.931 14.098 -17.360 1.00 95.62 126 ASP A C 1
ATOM 1003 O O . ASP A 1 126 ? 4.079 13.672 -17.215 1.00 95.62 126 ASP A O 1
ATOM 1007 N N . MET A 1 127 ? 2.366 14.197 -18.568 1.00 95.62 127 MET A N 1
ATOM 1008 C CA . MET A 1 127 ? 3.065 13.825 -19.807 1.00 95.62 127 MET A CA 1
ATOM 1009 C C . MET A 1 127 ? 4.210 14.785 -20.169 1.00 95.62 127 MET A C 1
ATOM 1011 O O . MET A 1 127 ? 5.075 14.412 -20.958 1.00 95.62 127 MET A O 1
ATOM 1015 N N . ASP A 1 128 ? 4.252 15.973 -19.558 1.00 97.25 128 ASP A N 1
ATOM 1016 C CA . ASP A 1 128 ? 5.342 16.945 -19.691 1.00 97.25 128 ASP A CA 1
ATOM 1017 C C . ASP A 1 128 ? 6.438 16.723 -18.632 1.00 97.25 128 ASP A C 1
ATOM 1019 O O . ASP A 1 128 ? 7.312 17.574 -18.458 1.00 97.25 128 ASP A O 1
ATOM 1023 N N . TRP A 1 129 ? 6.383 15.615 -17.882 1.00 96.31 129 TRP A N 1
ATOM 1024 C CA . TRP A 1 129 ? 7.266 15.333 -16.747 1.00 96.31 129 TRP A CA 1
ATOM 1025 C C . TRP A 1 129 ? 7.177 16.353 -15.600 1.00 96.31 129 TRP A C 1
ATOM 1027 O O . TRP A 1 129 ? 8.089 16.446 -14.773 1.00 96.31 129 TRP A O 1
ATOM 1037 N N . LYS A 1 130 ? 6.071 17.097 -15.476 1.00 97.75 130 LYS A N 1
ATOM 1038 C CA . LYS A 1 130 ? 5.870 18.014 -14.345 1.00 97.75 130 LYS A CA 1
ATOM 1039 C C . LYS A 1 130 ? 5.339 17.243 -13.134 1.00 97.75 130 LYS A C 1
ATOM 1041 O O . LYS A 1 130 ? 4.336 16.530 -13.268 1.00 97.75 130 LYS A O 1
ATOM 1046 N N . PRO A 1 131 ? 5.959 17.381 -11.945 1.00 97.94 131 PRO A N 1
ATOM 1047 C CA . PRO A 1 131 ? 5.493 16.718 -10.730 1.00 97.94 131 PRO A CA 1
ATOM 1048 C C . PRO A 1 131 ? 4.052 17.103 -10.382 1.00 97.94 131 PRO A C 1
ATOM 1050 O O . PRO A 1 131 ? 3.701 18.278 -10.411 1.00 97.94 131 PRO A O 1
ATOM 1053 N N . GLN A 1 132 ? 3.240 16.124 -9.987 1.00 97.81 132 GLN A N 1
ATOM 1054 C CA . GLN A 1 132 ? 1.817 16.312 -9.658 1.00 97.81 132 GLN A CA 1
ATOM 1055 C C . GLN A 1 132 ? 1.521 16.150 -8.157 1.00 97.81 132 GLN A C 1
ATOM 1057 O O . GLN A 1 132 ? 0.367 16.001 -7.755 1.00 97.81 132 GLN A O 1
ATOM 1062 N N . ILE A 1 133 ? 2.551 16.177 -7.308 1.00 96.62 133 ILE A N 1
ATOM 1063 C CA . ILE A 1 133 ? 2.455 15.889 -5.864 1.00 96.62 133 ILE A CA 1
ATOM 1064 C C . ILE A 1 133 ? 1.570 16.873 -5.077 1.00 96.62 133 ILE A C 1
ATOM 1066 O O . ILE A 1 133 ? 1.167 16.589 -3.954 1.00 96.62 133 ILE A O 1
ATOM 1070 N N . ASN A 1 134 ? 1.268 18.034 -5.659 1.00 96.50 134 ASN A N 1
ATOM 1071 C CA . ASN A 1 134 ? 0.395 19.072 -5.107 1.00 96.50 134 ASN A CA 1
ATOM 1072 C C . ASN A 1 134 ? -1.023 19.059 -5.712 1.00 96.50 134 ASN A C 1
ATOM 1074 O O . ASN A 1 134 ? -1.812 19.963 -5.427 1.00 96.50 134 ASN A O 1
ATOM 1078 N N . SER A 1 135 ? -1.348 18.074 -6.550 1.00 97.62 135 SER A N 1
ATOM 1079 C CA . SER A 1 135 ? -2.674 17.926 -7.153 1.00 97.62 135 SER A CA 1
ATOM 1080 C C . SER A 1 135 ? -3.733 17.503 -6.127 1.00 97.62 135 SER A C 1
ATOM 1082 O O . SER A 1 135 ? -3.426 16.944 -5.071 1.00 97.62 135 SER A O 1
ATOM 1084 N N . GLU A 1 136 ? -5.005 17.748 -6.441 1.00 97.94 136 GLU A N 1
ATOM 1085 C CA . GLU A 1 136 ? -6.125 17.381 -5.564 1.00 97.94 136 GLU A CA 1
ATOM 1086 C C . GLU A 1 136 ? -6.191 15.878 -5.228 1.00 97.94 136 GLU A C 1
ATOM 1088 O O . GLU A 1 136 ? -6.380 15.558 -4.052 1.00 97.94 136 GLU A O 1
ATOM 1093 N N . PRO A 1 137 ? -5.963 14.937 -6.171 1.00 96.88 137 PRO A N 1
ATOM 1094 C CA . PRO A 1 137 ? -5.863 13.514 -5.842 1.00 96.88 137 PRO A CA 1
ATOM 1095 C C . PRO A 1 137 ? -4.805 13.190 -4.782 1.00 96.88 137 PRO A C 1
ATOM 1097 O O . PRO A 1 137 ? -5.074 12.421 -3.861 1.00 96.88 137 PRO A O 1
ATOM 1100 N N . TRP A 1 138 ? -3.620 13.806 -4.876 1.00 97.50 138 TRP A N 1
ATOM 1101 C CA . TRP A 1 138 ? -2.551 13.619 -3.891 1.00 97.50 138 TRP A CA 1
ATOM 1102 C C . TRP A 1 138 ? -2.962 14.133 -2.517 1.00 97.50 138 TRP A C 1
ATOM 1104 O O . TRP A 1 138 ? -2.822 13.414 -1.528 1.00 97.50 138 TRP A O 1
ATOM 1114 N N . LYS A 1 139 ? -3.504 15.353 -2.444 1.00 97.81 139 LYS A N 1
ATOM 1115 C CA . LYS A 1 139 ? -3.951 15.938 -1.173 1.00 97.81 139 LYS A CA 1
ATOM 1116 C C . LYS A 1 139 ? -5.011 15.073 -0.497 1.00 97.81 139 LYS A C 1
ATOM 1118 O O . LYS A 1 139 ? -4.883 14.806 0.693 1.00 97.81 139 LYS A O 1
ATOM 1123 N N . LYS A 1 140 ? -6.012 14.604 -1.251 1.00 96.19 140 LYS A N 1
ATOM 1124 C CA . LYS A 1 140 ? -7.086 13.741 -0.731 1.00 96.19 140 LYS A CA 1
ATOM 1125 C C . LYS A 1 140 ? -6.544 12.412 -0.212 1.00 96.19 140 LYS A C 1
ATOM 1127 O O . LYS A 1 140 ? -6.791 12.072 0.939 1.00 96.19 140 LYS A O 1
ATOM 1132 N N . ALA A 1 141 ? -5.740 11.713 -1.015 1.00 95.94 141 ALA A N 1
ATOM 1133 C CA . ALA A 1 141 ? -5.166 10.430 -0.618 1.00 95.94 141 ALA A CA 1
ATOM 1134 C C . ALA A 1 141 ? -4.279 10.551 0.633 1.00 95.94 141 ALA A C 1
ATOM 1136 O O . ALA A 1 141 ? -4.364 9.721 1.538 1.00 95.94 141 ALA A O 1
ATOM 1137 N N . ILE A 1 142 ? -3.446 11.596 0.713 1.00 96.62 142 ILE A N 1
ATOM 1138 C CA . ILE A 1 142 ? -2.578 11.836 1.873 1.00 96.62 142 ILE A CA 1
ATOM 1139 C C . ILE A 1 142 ? -3.390 12.220 3.112 1.00 96.62 142 ILE A C 1
ATOM 1141 O O . ILE A 1 142 ? -3.077 11.725 4.195 1.00 96.62 142 ILE A O 1
ATOM 1145 N N . ALA A 1 143 ? -4.418 13.063 2.972 1.00 96.31 143 ALA A N 1
ATOM 1146 C CA . ALA A 1 143 ? -5.306 13.420 4.076 1.00 96.31 143 ALA A CA 1
ATOM 1147 C C . ALA A 1 143 ? -5.988 12.171 4.648 1.00 96.31 143 ALA A C 1
ATOM 1149 O O . ALA A 1 143 ? -5.819 11.870 5.828 1.00 96.31 143 ALA A O 1
ATOM 1150 N N . ASP A 1 144 ? -6.617 11.369 3.788 1.00 95.00 144 ASP A N 1
ATOM 1151 C CA . ASP A 1 144 ? -7.279 10.128 4.191 1.00 95.00 144 ASP A CA 1
ATOM 1152 C C . ASP A 1 144 ? -6.316 9.130 4.839 1.00 95.00 144 ASP A C 1
ATOM 1154 O O . ASP A 1 144 ? -6.630 8.521 5.860 1.00 95.00 144 ASP A O 1
ATOM 1158 N N . TYR A 1 145 ? -5.110 8.978 4.289 1.00 95.62 145 TYR A N 1
ATOM 1159 C CA . TYR A 1 145 ? -4.067 8.136 4.872 1.00 95.62 145 TYR A CA 1
ATOM 1160 C C . TYR A 1 145 ? -3.612 8.613 6.257 1.00 95.62 145 TYR A C 1
ATOM 1162 O O . TYR A 1 145 ? -3.306 7.802 7.136 1.00 95.62 145 TYR A O 1
ATOM 1170 N N . VAL A 1 146 ? -3.509 9.925 6.468 1.00 94.56 146 VAL A N 1
ATOM 1171 C CA . VAL A 1 146 ? -3.150 10.495 7.770 1.00 94.56 146 VAL A CA 1
ATOM 1172 C C . VAL A 1 146 ? -4.287 10.300 8.770 1.00 94.56 146 VAL A C 1
ATOM 1174 O O . VAL A 1 146 ? -4.016 9.888 9.900 1.00 94.56 146 VAL A O 1
ATOM 1177 N N . ASP A 1 147 ? -5.528 10.541 8.360 1.00 94.56 147 ASP A N 1
ATOM 1178 C CA . ASP A 1 147 ? -6.704 10.449 9.223 1.00 94.56 147 ASP A CA 1
ATOM 1179 C C . ASP A 1 147 ? -6.975 9.007 9.655 1.00 94.56 147 ASP A C 1
ATOM 1181 O O . ASP A 1 147 ? -7.044 8.739 10.857 1.00 94.56 147 ASP A O 1
ATOM 1185 N N . LEU A 1 148 ? -6.978 8.061 8.709 1.00 93.56 148 LEU A N 1
ATOM 1186 C CA . LEU A 1 148 ? -7.080 6.622 8.981 1.00 93.56 148 LEU A CA 1
ATOM 1187 C C . LEU A 1 14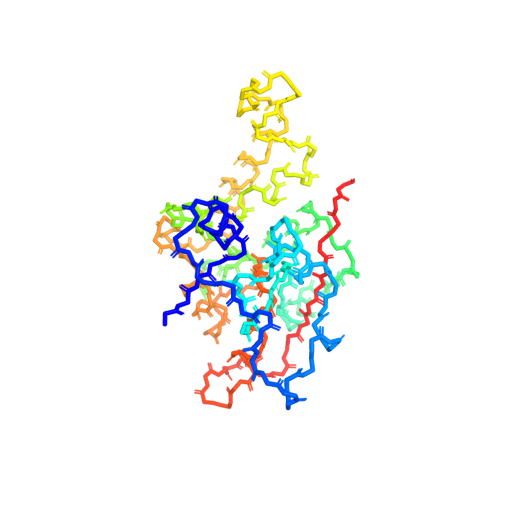8 ? -6.040 6.156 9.997 1.00 93.56 148 LEU A C 1
ATOM 1189 O O . LEU A 1 148 ? -6.352 5.457 10.955 1.00 93.56 148 LEU A O 1
ATOM 1193 N N . ARG A 1 149 ? -4.777 6.551 9.817 1.00 91.25 149 ARG A N 1
ATOM 1194 C CA . ARG A 1 149 ? -3.706 6.094 10.711 1.00 91.25 149 ARG A CA 1
ATOM 1195 C C . ARG A 1 149 ? -3.798 6.701 12.100 1.00 91.25 149 ARG A C 1
ATOM 1197 O O . ARG A 1 149 ? -3.473 6.026 13.070 1.00 91.25 149 ARG A O 1
ATOM 1204 N N . LYS A 1 150 ? -4.227 7.958 12.218 1.00 92.81 150 LYS A N 1
ATOM 1205 C CA . LYS A 1 150 ? -4.447 8.591 13.525 1.00 92.81 150 LYS A CA 1
ATOM 1206 C C . LYS A 1 150 ? -5.616 7.938 14.259 1.00 92.81 150 LYS A C 1
ATOM 1208 O O . LYS A 1 150 ? -5.524 7.669 15.461 1.00 92.81 150 LYS A O 1
ATOM 1213 N N . LYS A 1 151 ? -6.711 7.692 13.542 1.00 95.50 151 LYS A N 1
ATOM 1214 C CA . LYS A 1 151 ? -7.959 7.201 14.120 1.00 95.50 151 LYS A CA 1
ATOM 1215 C C . LYS A 1 151 ? -7.903 5.707 14.425 1.00 95.50 151 LYS A C 1
ATOM 1217 O O . LYS A 1 151 ? -8.084 5.343 15.583 1.00 95.50 151 LYS A O 1
ATOM 1222 N N . ASP A 1 152 ? -7.500 4.892 13.456 1.00 97.56 152 ASP A N 1
ATOM 1223 C CA . ASP A 1 152 ? -7.656 3.429 13.479 1.00 97.56 152 ASP A CA 1
ATOM 1224 C C . ASP A 1 152 ? -6.345 2.649 13.401 1.00 97.56 152 ASP A C 1
ATOM 1226 O O . ASP A 1 152 ? -6.346 1.419 13.462 1.00 97.56 152 ASP A O 1
ATOM 1230 N N . GLY A 1 153 ? -5.225 3.359 13.263 1.00 95.56 153 GLY A N 1
ATOM 1231 C CA . GLY A 1 153 ? -3.898 2.768 13.184 1.00 95.56 153 GLY A CA 1
ATOM 1232 C C . GLY A 1 153 ? -3.258 2.452 14.541 1.00 95.56 153 GLY A C 1
ATOM 1233 O O . GLY A 1 153 ? -3.650 3.010 15.574 1.00 95.56 153 GLY A O 1
ATOM 1234 N N . PRO A 1 154 ? -2.230 1.582 14.537 1.00 94.69 154 PRO A N 1
ATOM 1235 C CA . PRO A 1 154 ? -1.381 1.332 15.699 1.00 94.69 154 PRO A CA 1
ATOM 1236 C C . PRO A 1 154 ? -0.559 2.577 16.081 1.00 94.69 154 PRO A C 1
ATOM 1238 O O . PRO A 1 154 ? -0.317 3.441 15.237 1.00 94.69 154 PRO A O 1
ATOM 1241 N N . PRO A 1 155 ? -0.059 2.692 17.324 1.00 91.12 155 PRO A N 1
ATOM 1242 C CA . PRO A 1 155 ? 0.915 3.722 17.676 1.00 91.12 155 PRO A CA 1
ATOM 1243 C C . PRO A 1 155 ? 2.249 3.513 16.934 1.00 91.12 155 PRO A C 1
ATOM 1245 O O . PRO A 1 155 ? 2.549 2.428 16.437 1.00 91.12 155 PRO A O 1
ATOM 1248 N N . GLY A 1 156 ? 3.077 4.563 16.858 1.00 86.75 156 GLY A N 1
ATOM 1249 C CA . GLY A 1 156 ? 4.442 4.458 16.318 1.00 86.75 156 GLY A CA 1
ATOM 1250 C C . GLY A 1 156 ? 4.532 4.190 14.809 1.00 86.75 156 GLY A C 1
ATOM 1251 O O . GLY A 1 156 ? 5.522 3.635 14.343 1.00 86.75 156 GLY A O 1
ATOM 1252 N N . VAL A 1 157 ? 3.523 4.586 14.025 1.00 78.81 157 VAL A N 1
ATOM 1253 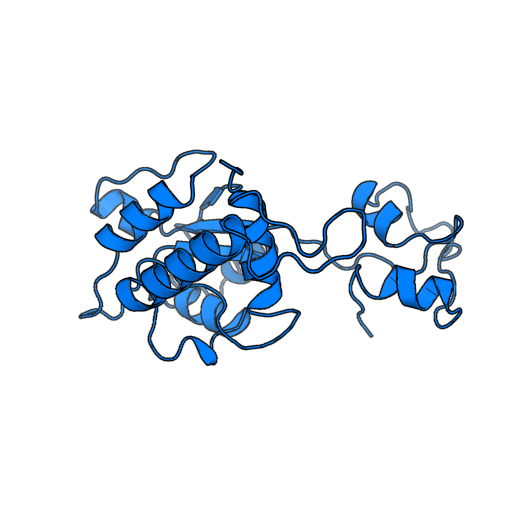C CA . VAL A 1 157 ? 3.384 4.186 12.609 1.00 78.81 157 VAL A CA 1
ATOM 1254 C C . VAL A 1 157 ? 4.592 4.525 11.726 1.00 78.81 157 VAL A C 1
ATOM 1256 O O . VAL A 1 157 ? 4.862 3.818 10.758 1.00 78.81 157 VAL A O 1
ATOM 1259 N N . THR A 1 158 ? 5.359 5.568 12.050 1.00 87.19 158 THR A N 1
ATOM 1260 C CA . THR A 1 158 ? 6.588 5.940 11.322 1.00 87.19 158 THR A CA 1
ATOM 1261 C C . THR A 1 158 ? 7.700 4.896 11.407 1.00 87.19 158 THR A C 1
ATOM 1263 O O . THR A 1 158 ? 8.683 5.007 10.683 1.00 87.19 158 THR A O 1
ATOM 1266 N N . SER A 1 159 ? 7.562 3.892 12.269 1.00 90.00 159 SER A N 1
ATOM 1267 C CA . SER A 1 159 ? 8.487 2.762 12.379 1.00 90.00 159 SER A CA 1
ATOM 1268 C C . SER A 1 159 ? 7.939 1.489 11.732 1.00 90.00 159 SER A C 1
ATOM 1270 O O . SER A 1 159 ? 8.690 0.538 11.543 1.00 90.00 159 SER A O 1
ATOM 1272 N N . ASN A 1 160 ? 6.656 1.471 11.351 1.00 90.50 160 ASN A N 1
ATOM 1273 C CA . ASN A 1 160 ? 5.988 0.265 10.874 1.00 90.50 160 ASN A CA 1
ATOM 1274 C C . ASN A 1 160 ? 6.140 0.131 9.354 1.00 90.50 160 ASN A C 1
ATOM 1276 O O . ASN A 1 160 ? 5.474 0.836 8.585 1.00 90.50 160 ASN A O 1
ATOM 1280 N N . GLY A 1 161 ? 7.033 -0.757 8.918 1.00 90.81 161 GLY A N 1
ATOM 1281 C CA . GLY A 1 161 ? 7.163 -1.202 7.534 1.00 90.81 161 GLY A CA 1
ATOM 1282 C C . GLY A 1 161 ? 6.344 -2.466 7.279 1.00 90.81 161 GLY A C 1
ATOM 1283 O O . GLY A 1 161 ? 5.368 -2.748 7.978 1.00 90.81 161 GLY A O 1
ATOM 1284 N N . PHE A 1 162 ? 6.726 -3.245 6.271 1.00 89.69 162 PHE A N 1
ATOM 1285 C CA . PHE A 1 162 ? 6.059 -4.519 5.968 1.00 89.69 162 PHE A CA 1
ATOM 1286 C C . PHE A 1 162 ? 6.075 -5.505 7.150 1.00 89.69 162 PHE A C 1
ATOM 1288 O O . PHE A 1 162 ? 5.031 -6.009 7.564 1.00 89.69 162 PHE A O 1
ATOM 1295 N N . ASN A 1 163 ? 7.258 -5.762 7.715 1.00 89.38 163 ASN A N 1
ATOM 1296 C CA . ASN A 1 163 ? 7.452 -6.799 8.733 1.00 89.38 163 ASN A CA 1
ATOM 1297 C C . ASN A 1 163 ? 6.757 -6.457 10.057 1.00 89.38 163 ASN A C 1
ATOM 1299 O O . ASN A 1 163 ? 6.205 -7.333 10.721 1.00 89.38 163 ASN A O 1
ATOM 1303 N N . GLU A 1 164 ? 6.749 -5.183 10.441 1.00 92.06 164 GLU A N 1
ATOM 1304 C CA . GLU A 1 164 ? 6.092 -4.732 11.666 1.00 92.06 164 GLU A CA 1
ATOM 1305 C C . GLU A 1 164 ? 4.565 -4.850 11.550 1.00 92.06 164 GLU A C 1
ATOM 1307 O O . GLU A 1 164 ? 3.910 -5.342 12.470 1.00 92.06 164 GLU A O 1
ATOM 1312 N N . ASN A 1 165 ? 3.988 -4.484 10.396 1.00 91.75 165 ASN A N 1
ATOM 1313 C CA . ASN A 1 165 ? 2.556 -4.679 10.143 1.00 91.75 165 ASN A CA 1
ATOM 1314 C C . ASN A 1 165 ? 2.189 -6.171 10.054 1.00 91.75 165 ASN A C 1
ATOM 1316 O O . ASN A 1 165 ? 1.163 -6.583 10.603 1.00 91.75 165 ASN A O 1
ATOM 1320 N N . GLN A 1 166 ? 3.058 -7.005 9.468 1.00 89.50 166 GLN A N 1
ATOM 1321 C CA . GLN A 1 166 ? 2.920 -8.464 9.501 1.00 89.50 166 GLN A CA 1
ATOM 1322 C C . GLN A 1 166 ? 2.837 -8.992 10.935 1.00 89.50 166 GLN A C 1
ATOM 1324 O O . GLN A 1 166 ? 1.982 -9.836 11.231 1.00 89.50 166 GLN A O 1
ATOM 1329 N N . ALA A 1 167 ? 3.720 -8.521 11.816 1.00 89.56 167 ALA A N 1
ATOM 1330 C CA . ALA A 1 167 ? 3.735 -8.935 13.210 1.00 89.56 167 ALA A CA 1
ATOM 1331 C C . ALA A 1 167 ? 2.428 -8.545 13.909 1.00 89.56 167 ALA A C 1
ATOM 1333 O O . ALA A 1 167 ? 1.775 -9.428 14.460 1.00 89.56 167 ALA A O 1
ATOM 1334 N N . LEU A 1 168 ? 2.000 -7.278 13.801 1.00 91.19 168 LEU A N 1
ATOM 1335 C CA . LEU A 1 168 ? 0.740 -6.773 14.372 1.00 91.19 168 LEU A CA 1
ATOM 1336 C C . LEU A 1 168 ? -0.477 -7.591 13.927 1.00 91.19 168 LEU A C 1
ATOM 1338 O O . LEU A 1 168 ? -1.349 -7.928 14.731 1.00 91.19 168 LEU A O 1
ATOM 1342 N N . PHE A 1 169 ? -0.539 -7.937 12.644 1.00 90.25 169 PHE A N 1
ATOM 1343 C CA . PHE A 1 169 ? -1.628 -8.742 12.107 1.00 90.25 169 PHE A CA 1
ATOM 1344 C C . PHE A 1 169 ? -1.574 -10.194 12.606 1.00 90.25 169 PHE A C 1
ATOM 1346 O O . PHE A 1 169 ? -2.593 -10.756 13.016 1.00 90.25 169 PHE A O 1
ATOM 1353 N N . SER A 1 170 ? -0.384 -10.796 12.654 1.00 85.06 170 SER A N 1
ATOM 1354 C CA . SER A 1 170 ? -0.195 -12.194 13.077 1.00 85.06 170 SER A CA 1
ATOM 1355 C C . SER A 1 170 ? -0.442 -12.411 14.574 1.00 85.06 170 SER A C 1
ATOM 1357 O O . SER A 1 170 ? -0.933 -13.474 14.968 1.00 85.06 170 SER A O 1
ATOM 1359 N N . THR A 1 171 ? -0.146 -11.410 15.406 1.00 87.62 171 THR A N 1
ATOM 1360 C CA . THR A 1 171 ? -0.402 -11.425 16.857 1.00 87.62 171 THR A CA 1
ATOM 1361 C C . THR A 1 171 ? -1.830 -11.019 17.223 1.00 87.62 171 THR A C 1
ATOM 1363 O O . THR A 1 171 ? -2.237 -11.227 18.363 1.00 87.62 171 THR A O 1
ATOM 1366 N N . GLY A 1 172 ? -2.622 -10.559 16.249 1.00 89.50 172 GLY A N 1
ATOM 1367 C CA . GLY A 1 172 ? -4.056 -10.314 16.398 1.00 89.50 172 GLY A CA 1
ATOM 1368 C C . GLY A 1 172 ? -4.438 -8.882 16.765 1.00 89.50 172 GLY A C 1
ATOM 1369 O O . GLY A 1 172 ? -5.619 -8.644 17.000 1.00 89.50 172 GLY A O 1
ATOM 1370 N N . HIS A 1 173 ? -3.485 -7.948 16.754 1.00 94.44 173 HIS A N 1
ATOM 1371 C CA . HIS A 1 173 ? -3.709 -6.527 17.038 1.00 94.44 173 HIS A CA 1
ATOM 1372 C C . HIS A 1 173 ? -4.250 -5.743 15.840 1.00 94.44 173 HIS A C 1
ATOM 1374 O O . HIS A 1 173 ? -4.639 -4.593 15.989 1.00 94.44 173 HIS A O 1
ATOM 1380 N N . CYS A 1 174 ? -4.284 -6.337 14.646 1.00 95.00 174 CYS A N 1
ATOM 1381 C CA . CYS A 1 174 ? -4.742 -5.666 13.437 1.00 95.00 174 CYS A CA 1
ATOM 1382 C C . CYS A 1 174 ? -5.967 -6.353 12.822 1.00 95.00 174 CYS A C 1
ATOM 1384 O O . CYS A 1 174 ? -5.922 -7.551 12.523 1.00 95.00 174 CYS A O 1
ATOM 1386 N N . ALA A 1 175 ? -7.051 -5.605 12.608 1.00 95.69 175 ALA A N 1
ATOM 1387 C CA . ALA A 1 175 ? -8.280 -6.132 12.021 1.00 95.69 175 ALA A CA 1
ATOM 1388 C C . ALA A 1 175 ? -8.205 -6.230 10.492 1.00 95.69 175 ALA A C 1
ATOM 1390 O O . ALA A 1 175 ? -8.646 -7.232 9.919 1.00 95.69 175 ALA A O 1
ATOM 1391 N N . MET A 1 176 ? -7.618 -5.225 9.838 1.00 95.56 176 MET A N 1
ATOM 1392 C CA . MET A 1 176 ? -7.381 -5.1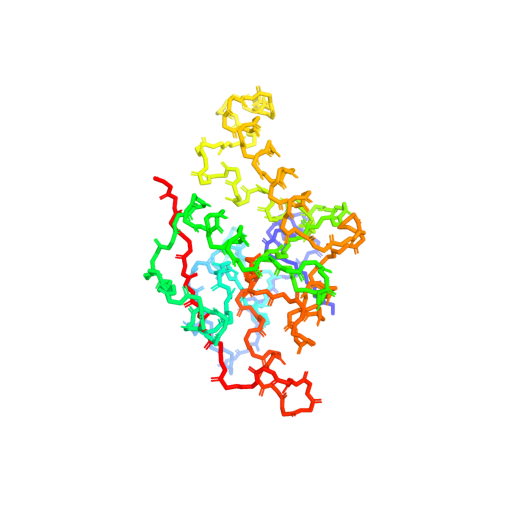97 8.396 1.00 95.56 176 MET A CA 1
ATOM 1393 C C . MET A 1 176 ? -5.985 -4.689 8.063 1.00 95.56 176 MET A C 1
ATOM 1395 O O . MET A 1 176 ? -5.465 -3.784 8.711 1.00 95.56 176 MET A O 1
ATOM 1399 N N . TRP A 1 177 ? -5.401 -5.226 6.999 1.00 93.62 177 TRP A N 1
ATOM 1400 C CA . TRP A 1 177 ? -4.097 -4.804 6.501 1.00 93.62 177 TRP A CA 1
ATOM 1401 C C . TRP A 1 177 ? -4.087 -4.832 4.973 1.00 93.62 177 TRP A C 1
ATOM 1403 O O . TRP A 1 177 ? -4.421 -5.849 4.366 1.00 93.62 177 TRP A O 1
ATOM 1413 N N . ILE A 1 178 ? -3.732 -3.705 4.353 1.00 92.50 178 ILE A N 1
ATOM 1414 C CA . ILE A 1 178 ? -3.602 -3.583 2.897 1.00 92.50 178 ILE A CA 1
ATOM 1415 C C . ILE A 1 178 ? -2.124 -3.645 2.535 1.00 92.50 178 ILE A C 1
ATOM 1417 O O . ILE A 1 178 ? -1.381 -2.718 2.856 1.00 92.50 178 ILE A O 1
ATOM 1421 N N . ASP A 1 179 ? -1.693 -4.732 1.894 1.00 90.81 179 ASP A N 1
ATOM 1422 C CA . ASP A 1 179 ? -0.272 -4.947 1.601 1.00 90.81 179 ASP A CA 1
ATOM 1423 C C . ASP A 1 179 ? -0.029 -6.045 0.558 1.00 90.81 179 ASP A C 1
ATOM 1425 O O . ASP A 1 179 ? -0.940 -6.446 -0.162 1.00 90.81 179 ASP A O 1
ATOM 1429 N N . ALA A 1 180 ? 1.214 -6.506 0.458 1.00 84.38 180 ALA A N 1
ATOM 1430 C CA . ALA A 1 180 ? 1.688 -7.483 -0.496 1.00 84.38 180 ALA A CA 1
ATOM 1431 C C . ALA A 1 180 ? 0.993 -8.849 -0.394 1.00 84.38 180 ALA A C 1
ATOM 1433 O O . ALA A 1 180 ? 0.855 -9.437 0.683 1.00 84.38 180 ALA A O 1
ATOM 1434 N N . THR A 1 181 ? 0.655 -9.423 -1.550 1.00 79.94 181 THR A N 1
ATOM 1435 C CA . THR A 1 181 ? 0.064 -10.770 -1.656 1.00 79.94 181 THR A CA 1
ATOM 1436 C C . THR A 1 181 ? 1.013 -11.902 -1.262 1.00 79.94 181 THR A C 1
ATOM 1438 O O . THR A 1 181 ? 0.566 -13.039 -1.154 1.00 79.94 181 THR A O 1
ATOM 1441 N N . SER A 1 182 ? 2.302 -11.635 -1.043 1.00 72.94 182 SER A N 1
ATOM 1442 C CA . SER A 1 182 ? 3.277 -12.607 -0.521 1.00 72.94 182 SER A CA 1
ATOM 1443 C C . SER A 1 182 ? 2.980 -13.013 0.936 1.00 72.94 182 SER A C 1
ATOM 1445 O O . SER A 1 182 ? 3.405 -14.066 1.416 1.00 72.94 182 SER A O 1
ATOM 1447 N N . GLN A 1 183 ? 2.166 -12.221 1.634 1.00 65.44 183 GLN A N 1
ATOM 1448 C CA . GLN A 1 183 ? 1.845 -12.375 3.047 1.00 65.44 183 GLN A CA 1
ATOM 1449 C C . GLN A 1 183 ? 1.066 -13.640 3.484 1.00 65.44 183 GLN A C 1
ATOM 1451 O O . GLN A 1 183 ? 1.399 -14.201 4.539 1.00 65.44 183 GLN A O 1
ATOM 1456 N N . PRO A 1 184 ? -0.002 -14.106 2.803 1.00 58.00 184 PRO A N 1
ATOM 1457 C CA . PRO A 1 184 ? -0.808 -15.230 3.278 1.00 58.00 184 PRO A CA 1
ATOM 1458 C C . PRO A 1 184 ? 0.046 -16.480 3.443 1.00 58.00 184 PRO A C 1
ATOM 1460 O O . PRO A 1 184 ? -0.081 -17.158 4.454 1.00 58.00 184 PRO A O 1
ATOM 1463 N N . ALA A 1 185 ? 0.984 -16.713 2.520 1.00 53.03 185 ALA A N 1
ATOM 1464 C CA . ALA A 1 185 ? 1.915 -17.834 2.577 1.00 53.03 185 ALA A CA 1
ATOM 1465 C C . ALA A 1 185 ? 2.733 -17.839 3.884 1.00 53.03 185 ALA A C 1
ATOM 1467 O O . ALA A 1 185 ? 2.827 -18.865 4.560 1.00 53.03 185 ALA A O 1
ATOM 1468 N N . ALA A 1 186 ? 3.244 -16.677 4.309 1.00 50.81 186 ALA A N 1
ATOM 1469 C CA . ALA A 1 186 ? 3.999 -16.542 5.556 1.00 50.81 186 ALA A CA 1
ATOM 1470 C C . ALA A 1 186 ? 3.123 -16.742 6.810 1.00 50.81 186 ALA A C 1
ATOM 1472 O O . ALA A 1 186 ? 3.554 -17.372 7.778 1.00 50.81 186 ALA A O 1
ATOM 1473 N N . SER A 1 187 ? 1.876 -16.263 6.778 1.00 47.09 187 SER A N 1
ATOM 1474 C CA . SER A 1 187 ? 0.929 -16.310 7.908 1.00 47.09 187 SER A CA 1
ATOM 1475 C C . SER A 1 187 ? 0.125 -17.614 8.024 1.00 47.09 187 SER A C 1
ATOM 1477 O O . SER A 1 187 ? -0.513 -17.847 9.047 1.00 47.09 187 SER A O 1
ATOM 1479 N N . THR A 1 188 ? 0.192 -18.510 7.0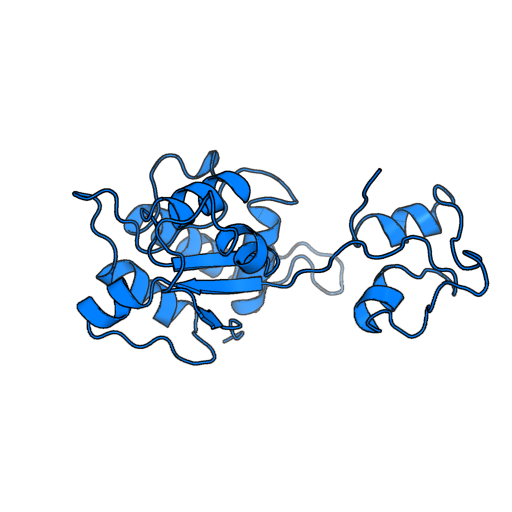36 1.00 44.06 188 THR A N 1
ATOM 1480 C CA . THR A 1 188 ? -0.357 -19.877 7.126 1.00 44.06 188 THR A CA 1
ATOM 1481 C C . THR A 1 188 ? 0.622 -20.904 7.715 1.00 44.06 188 THR A C 1
ATOM 1483 O O . THR A 1 188 ? 0.221 -22.032 8.020 1.00 44.06 188 THR A O 1
ATOM 1486 N N . THR A 1 189 ? 1.891 -20.521 7.923 1.00 41.25 189 THR A N 1
ATOM 1487 C CA . THR A 1 189 ? 2.951 -21.397 8.457 1.00 41.25 189 THR A CA 1
ATOM 1488 C C . THR A 1 189 ? 2.675 -21.792 9.924 1.00 41.25 189 THR A C 1
ATOM 1490 O O . THR A 1 189 ? 2.440 -20.907 10.754 1.00 41.25 189 THR A O 1
ATOM 1493 N N . PRO A 1 190 ? 2.724 -23.093 10.295 1.00 41.75 190 PRO A N 1
ATOM 1494 C CA . PRO A 1 190 ? 2.161 -23.609 11.553 1.00 41.75 190 PRO A CA 1
ATOM 1495 C C . PRO A 1 190 ? 2.691 -22.997 12.858 1.00 41.75 190 PRO A C 1
ATOM 1497 O O . PRO A 1 190 ? 1.959 -22.973 13.842 1.00 41.75 190 PRO A O 1
ATOM 1500 N N . SER A 1 191 ? 3.933 -22.505 12.895 1.00 45.50 191 SER A N 1
ATOM 1501 C CA . SER A 1 191 ? 4.582 -22.044 14.132 1.00 45.50 191 SER A CA 1
ATOM 1502 C C . SER A 1 191 ? 4.348 -20.568 14.479 1.00 45.50 191 SER A C 1
ATOM 1504 O O . SER A 1 191 ? 4.759 -20.138 15.554 1.00 45.50 191 SER A O 1
ATOM 1506 N N . ARG A 1 192 ? 3.716 -19.773 13.599 1.00 46.84 192 ARG A N 1
ATOM 1507 C CA . ARG A 1 192 ? 3.685 -18.299 13.733 1.00 46.84 192 ARG A CA 1
ATOM 1508 C C . ARG A 1 192 ? 2.297 -17.656 13.810 1.00 46.84 192 ARG A C 1
ATOM 1510 O O . ARG A 1 192 ? 2.217 -16.447 13.999 1.00 46.84 192 ARG A O 1
ATOM 1517 N N . ALA A 1 193 ? 1.208 -18.415 13.696 1.00 44.59 193 ALA A N 1
ATOM 1518 C CA 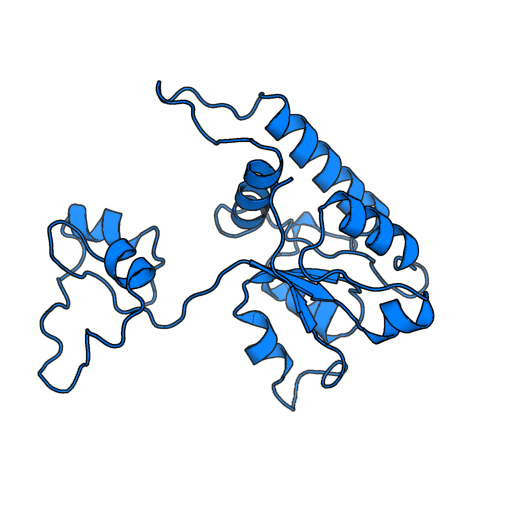. ALA A 1 193 ? -0.119 -17.829 13.504 1.00 44.59 193 ALA A CA 1
ATOM 1519 C C . ALA A 1 193 ? -1.134 -18.221 14.586 1.00 44.59 193 ALA A C 1
ATOM 1521 O O . ALA A 1 193 ? -1.683 -19.321 14.564 1.00 44.59 193 ALA A O 1
ATOM 1522 N N . LYS A 1 194 ? -1.493 -17.266 15.458 1.00 51.44 194 LYS A N 1
ATOM 1523 C CA . LYS A 1 194 ? -2.742 -17.345 16.246 1.00 51.44 194 LYS A CA 1
ATOM 1524 C C . LYS A 1 194 ? -3.990 -17.222 15.350 1.00 51.44 194 LYS A C 1
ATOM 1526 O O . LYS A 1 194 ? -5.058 -17.699 15.712 1.00 51.44 194 LYS A O 1
ATOM 1531 N N . CYS A 1 195 ? -3.848 -16.648 14.150 1.00 47.50 195 CYS A N 1
ATOM 1532 C CA . CYS A 1 195 ? -4.938 -16.363 13.205 1.00 47.50 195 CYS A CA 1
ATOM 1533 C C . CYS A 1 195 ? -5.075 -17.384 12.051 1.00 47.50 195 CYS A C 1
ATOM 1535 O O . CYS A 1 195 ? -5.573 -17.044 10.977 1.00 47.50 195 CYS A O 1
ATOM 1537 N N . ARG A 1 196 ? -4.641 -18.639 12.248 1.00 42.81 196 ARG A N 1
ATOM 1538 C CA . ARG A 1 196 ? -4.455 -19.657 11.189 1.00 42.81 196 ARG A CA 1
ATOM 1539 C C . ARG A 1 196 ? -5.715 -20.011 10.370 1.00 42.81 196 ARG A C 1
ATOM 1541 O O . ARG A 1 196 ? -5.590 -20.516 9.262 1.00 42.81 196 ARG A O 1
ATOM 1548 N N . THR A 1 197 ? -6.922 -19.729 10.866 1.00 36.81 197 THR A N 1
ATOM 1549 C CA . THR A 1 197 ? -8.189 -20.216 10.268 1.00 36.81 197 THR A CA 1
ATOM 1550 C C . THR A 1 197 ? -9.092 -19.114 9.692 1.00 36.81 197 THR A C 1
ATOM 1552 O O . THR A 1 197 ? -10.200 -19.386 9.219 1.00 36.81 197 THR A O 1
ATOM 1555 N N . ARG A 1 198 ? -8.672 -17.840 9.742 1.00 51.84 198 ARG A N 1
ATOM 1556 C CA . ARG A 1 198 ? -9.612 -16.701 9.650 1.00 51.84 198 ARG A CA 1
ATOM 1557 C C . ARG A 1 198 ? -9.257 -15.624 8.623 1.00 51.84 198 ARG A C 1
ATOM 1559 O O . ARG A 1 198 ? -9.825 -14.540 8.673 1.00 51.84 198 ARG A O 1
ATOM 1566 N N . LEU A 1 199 ? -8.405 -15.950 7.654 1.00 50.44 199 LEU A N 1
ATOM 1567 C CA . LEU A 1 199 ? -7.924 -15.006 6.643 1.00 50.44 199 LEU A CA 1
ATOM 1568 C C . LEU A 1 199 ? -8.666 -15.170 5.314 1.00 50.44 199 LEU A C 1
ATOM 1570 O O . LEU A 1 199 ? -8.948 -16.286 4.876 1.00 50.44 199 LEU A O 1
ATOM 1574 N N . ARG A 1 200 ? -9.010 -14.044 4.693 1.00 56.19 200 ARG A N 1
ATOM 1575 C CA . ARG A 1 200 ? -9.438 -13.936 3.295 1.00 56.19 200 ARG A CA 1
ATOM 1576 C C . ARG A 1 200 ? -8.803 -12.677 2.718 1.00 56.19 200 ARG A C 1
ATOM 1578 O O . ARG A 1 200 ? -8.573 -11.713 3.443 1.00 56.19 200 ARG A O 1
ATOM 1585 N N . SER A 1 201 ? -8.532 -12.711 1.423 1.00 47.94 201 SER A N 1
ATOM 1586 C CA . SER A 1 201 ? -7.964 -11.592 0.687 1.00 47.94 201 SER A CA 1
ATOM 1587 C C . SER A 1 201 ? -8.880 -11.132 -0.433 1.00 47.94 201 SER A C 1
ATOM 1589 O O . SER A 1 201 ? -9.502 -11.969 -1.090 1.00 47.94 201 SER A O 1
ATOM 1591 N N . ARG A 1 202 ? -8.922 -9.821 -0.685 1.00 53.44 202 ARG A N 1
ATOM 1592 C CA . ARG A 1 202 ? -9.663 -9.203 -1.796 1.00 53.44 202 ARG A CA 1
ATOM 1593 C C . ARG A 1 202 ? -8.798 -8.176 -2.520 1.00 53.44 202 ARG A C 1
ATOM 1595 O O . ARG A 1 202 ? -8.036 -7.466 -1.871 1.00 53.44 202 ARG A O 1
ATOM 1602 N N . ALA A 1 203 ? -8.914 -8.099 -3.843 1.00 49.62 203 ALA A N 1
ATOM 1603 C CA . ALA A 1 203 ? -8.267 -7.045 -4.620 1.00 49.62 203 ALA A CA 1
ATOM 1604 C C . ALA A 1 203 ? -9.028 -5.722 -4.420 1.00 49.62 203 ALA A C 1
ATOM 1606 O O . ALA A 1 203 ? -10.254 -5.701 -4.532 1.00 49.62 203 ALA A O 1
ATOM 1607 N N . LEU A 1 204 ? -8.315 -4.632 -4.118 1.00 40.97 204 LEU A N 1
ATOM 1608 C CA . LEU A 1 204 ? -8.906 -3.291 -4.065 1.00 40.97 204 LEU A CA 1
ATOM 1609 C C . LEU A 1 204 ? -9.225 -2.803 -5.480 1.00 40.97 204 LEU A C 1
ATOM 1611 O O . LEU A 1 204 ? -8.423 -2.977 -6.398 1.00 40.97 204 LEU A O 1
ATOM 1615 N N . ARG A 1 205 ? -10.383 -2.163 -5.649 1.00 35.53 205 ARG A N 1
ATOM 1616 C CA . ARG A 1 205 ? -10.726 -1.441 -6.881 1.00 35.53 205 ARG A CA 1
ATOM 1617 C C . ARG A 1 205 ? -10.228 0.002 -6.806 1.00 35.53 205 ARG A C 1
ATOM 1619 O O . ARG A 1 205 ? -10.218 0.604 -5.733 1.00 35.53 205 ARG A O 1
ATOM 1626 N N . SER A 1 206 ? -9.866 0.570 -7.956 1.00 38.47 206 SER A N 1
ATOM 1627 C CA . SER A 1 206 ? -9.932 2.022 -8.127 1.00 38.47 206 SER A CA 1
ATOM 1628 C C . SER A 1 206 ? -11.397 2.454 -8.058 1.00 38.47 206 SER A C 1
ATOM 1630 O O . SER A 1 206 ? -12.270 1.686 -8.474 1.00 38.47 206 SER A O 1
ATOM 1632 N N . THR A 1 207 ? -11.648 3.643 -7.507 1.00 39.78 207 THR A N 1
ATOM 1633 C CA . THR A 1 207 ? -12.981 4.264 -7.573 1.00 39.78 207 THR A CA 1
ATOM 1634 C C . THR A 1 207 ? -13.516 4.324 -9.002 1.00 39.78 207 THR A C 1
ATOM 1636 O O . THR A 1 207 ? -12.688 4.382 -9.944 1.00 39.78 207 THR A O 1
#